Protein AF-A0A958AZJ6-F1 (afdb_monomer_lite)

pLDDT: mean 86.74, std 8.36, range [53.44, 98.25]

Structure (mmCIF, N/CA/C/O backbone):
data_AF-A0A958AZJ6-F1
#
_entry.id   AF-A0A958AZJ6-F1
#
loop_
_atom_site.group_PDB
_atom_site.id
_atom_site.type_symbol
_atom_site.label_atom_id
_atom_site.label_alt_id
_atom_site.label_comp_id
_atom_site.label_asym_id
_atom_site.label_entity_id
_atom_site.label_seq_id
_atom_site.pdbx_PDB_ins_code
_atom_site.Cartn_x
_atom_site.Cartn_y
_atom_site.Cartn_z
_atom_site.occupancy
_atom_site.B_iso_or_equiv
_atom_site.auth_seq_id
_atom_site.auth_comp_id
_atom_site.auth_asym_id
_atom_site.auth_atom_id
_atom_site.pdbx_PDB_model_num
ATOM 1 N N . ASP A 1 1 ? -12.315 -3.541 24.880 1.00 85.12 1 ASP A N 1
ATOM 2 C CA . ASP A 1 1 ? -13.100 -4.664 24.324 1.00 85.12 1 ASP A CA 1
ATOM 3 C C . ASP A 1 1 ? -12.259 -5.365 23.250 1.00 85.12 1 ASP A C 1
ATOM 5 O O . ASP A 1 1 ? -12.435 -5.123 22.062 1.00 85.12 1 ASP A O 1
ATOM 9 N N . LYS A 1 2 ? -11.238 -6.130 23.678 1.00 95.19 2 LYS A N 1
ATOM 10 C CA . LYS A 1 2 ? -10.143 -6.626 22.815 1.00 95.19 2 LYS A CA 1
ATOM 11 C C . LYS A 1 2 ? -10.645 -7.512 21.676 1.00 95.19 2 LYS A C 1
ATOM 13 O O . LYS A 1 2 ? -10.339 -7.265 20.517 1.00 95.19 2 LYS A O 1
ATOM 18 N N . GLN A 1 3 ? -11.487 -8.488 22.009 1.00 96.81 3 GLN A N 1
ATOM 19 C CA . GLN A 1 3 ? -12.054 -9.419 21.036 1.00 96.81 3 GLN A CA 1
ATOM 20 C C . GLN A 1 3 ? -12.809 -8.691 19.915 1.00 96.81 3 GLN A C 1
ATOM 22 O O . GLN A 1 3 ? -12.682 -9.044 18.745 1.00 96.81 3 GLN A O 1
ATOM 27 N N . ARG A 1 4 ? -13.570 -7.647 20.263 1.00 96.56 4 ARG A N 1
ATOM 28 C CA . ARG A 1 4 ? -14.269 -6.814 19.282 1.00 96.56 4 ARG A CA 1
ATOM 29 C C . ARG A 1 4 ? -13.288 -6.080 18.365 1.00 96.56 4 ARG A C 1
ATOM 31 O O . ARG A 1 4 ? -13.504 -6.080 17.158 1.00 96.56 4 ARG A O 1
ATOM 38 N N . ALA A 1 5 ? -12.234 -5.480 18.919 1.00 96.56 5 ALA A N 1
ATOM 39 C CA . ALA A 1 5 ? -11.216 -4.782 18.131 1.00 96.56 5 ALA A CA 1
ATOM 40 C C . ALA A 1 5 ? -10.512 -5.729 17.144 1.00 96.56 5 ALA A C 1
ATOM 42 O O . ALA A 1 5 ? -10.378 -5.409 15.967 1.00 96.56 5 ALA A O 1
ATOM 43 N N . GLU A 1 6 ? -10.141 -6.933 17.587 1.00 98.00 6 GLU A N 1
ATOM 44 C CA . GLU A 1 6 ? -9.511 -7.935 16.718 1.00 98.00 6 GLU A CA 1
ATOM 45 C C . GLU A 1 6 ? -10.436 -8.400 15.586 1.00 98.00 6 GLU A C 1
ATOM 47 O O . GLU A 1 6 ? -9.997 -8.509 14.445 1.00 98.00 6 GLU A O 1
ATOM 52 N N . LEU A 1 7 ? -11.724 -8.633 15.862 1.00 98.12 7 LEU A N 1
ATOM 53 C CA . LEU A 1 7 ? -12.692 -9.020 14.828 1.00 98.12 7 LEU A CA 1
ATOM 54 C C . LEU A 1 7 ? -12.930 -7.904 13.804 1.00 98.12 7 LEU A C 1
ATOM 56 O O . LEU A 1 7 ? -13.046 -8.179 12.611 1.00 98.12 7 LEU A O 1
ATOM 60 N N . LEU A 1 8 ? -12.990 -6.649 14.256 1.00 97.00 8 LEU A N 1
ATOM 61 C CA . LEU A 1 8 ? -13.123 -5.501 13.360 1.00 97.00 8 LEU A CA 1
ATOM 62 C C . LEU A 1 8 ? -11.868 -5.312 12.505 1.00 97.00 8 LEU A C 1
ATOM 64 O O . LEU A 1 8 ? -11.982 -5.075 11.304 1.00 97.00 8 LEU A O 1
ATOM 68 N N . LEU A 1 9 ? -10.679 -5.447 13.099 1.00 97.12 9 LEU A N 1
ATOM 69 C CA . LEU A 1 9 ? -9.429 -5.393 12.349 1.00 97.12 9 LEU A CA 1
ATOM 70 C C . LEU A 1 9 ? -9.366 -6.524 11.316 1.00 97.12 9 LEU A C 1
ATOM 72 O O . LEU A 1 9 ? -9.058 -6.251 10.162 1.00 97.12 9 LEU A O 1
ATOM 76 N N . LEU A 1 10 ? -9.717 -7.757 11.694 1.00 98.25 10 LEU A N 1
ATOM 77 C CA . LEU A 1 10 ? -9.782 -8.891 10.770 1.00 98.25 10 LEU A CA 1
ATOM 78 C C . LEU A 1 10 ? -10.675 -8.579 9.566 1.00 98.25 10 LEU A C 1
ATOM 80 O O . LEU A 1 10 ? -10.207 -8.669 8.436 1.00 98.25 10 LEU A O 1
ATOM 84 N N . ALA A 1 11 ? -11.910 -8.132 9.801 1.00 97.88 11 ALA A N 1
ATOM 85 C CA . ALA A 1 11 ? -12.840 -7.802 8.723 1.00 97.88 11 ALA A CA 1
ATOM 86 C C . ALA A 1 11 ? -12.296 -6.699 7.794 1.00 97.88 11 ALA A C 1
ATOM 88 O O . ALA A 1 11 ? -12.373 -6.816 6.569 1.00 97.88 11 ALA A O 1
ATOM 89 N N . ASN A 1 12 ? -11.700 -5.646 8.366 1.00 96.62 12 ASN A N 1
ATOM 90 C CA . ASN A 1 12 ? -11.096 -4.561 7.591 1.00 96.62 12 ASN A CA 1
ATOM 91 C C . ASN A 1 12 ? -9.916 -5.047 6.741 1.00 96.62 12 ASN A C 1
ATOM 93 O O . ASN A 1 12 ? -9.765 -4.613 5.599 1.00 96.62 12 ASN A O 1
ATOM 97 N N . LEU A 1 13 ? -9.085 -5.945 7.275 1.00 97.50 13 LEU A N 1
ATOM 98 C CA . LEU A 1 13 ? -7.937 -6.491 6.555 1.00 97.50 13 LEU A CA 1
ATOM 99 C C . LEU A 1 13 ? -8.338 -7.504 5.487 1.00 97.50 13 LEU A C 1
ATOM 101 O O . LEU A 1 13 ? -7.724 -7.506 4.427 1.00 97.50 13 LEU A O 1
ATOM 105 N N . GLU A 1 14 ? -9.364 -8.322 5.710 1.00 97.81 14 GLU A N 1
ATOM 106 C CA . GLU A 1 14 ? -9.887 -9.233 4.685 1.00 97.81 14 GLU A CA 1
ATOM 107 C C . GLU A 1 14 ? -10.437 -8.454 3.487 1.00 97.81 14 GLU A C 1
ATOM 109 O O . GLU A 1 14 ? -10.063 -8.724 2.341 1.00 97.81 14 GLU A O 1
ATOM 114 N N . LEU A 1 15 ? -11.269 -7.439 3.752 1.00 96.94 15 LEU A N 1
ATOM 115 C CA . LEU A 1 15 ? -11.793 -6.556 2.712 1.00 96.94 15 LEU A CA 1
ATOM 116 C C . LEU A 1 15 ? -10.658 -5.798 2.018 1.00 96.94 15 LEU A C 1
ATOM 118 O O . LEU A 1 15 ? -10.575 -5.791 0.791 1.00 96.94 15 LEU A O 1
ATOM 122 N N . GLY A 1 16 ? -9.760 -5.196 2.800 1.00 95.50 16 GLY A N 1
ATOM 123 C CA . GLY A 1 16 ? -8.611 -4.463 2.285 1.00 95.50 16 GLY A CA 1
ATOM 124 C C . GLY A 1 16 ? -7.732 -5.341 1.401 1.00 95.50 16 GLY A C 1
ATOM 125 O O . GLY A 1 16 ? -7.393 -4.944 0.293 1.00 95.50 16 GLY A O 1
ATOM 126 N N . PHE A 1 17 ? -7.417 -6.562 1.826 1.00 96.56 17 PHE A N 1
ATOM 127 C CA . PHE A 1 17 ? -6.596 -7.484 1.051 1.00 96.56 17 PHE A CA 1
ATOM 128 C C . PHE A 1 17 ? -7.255 -7.881 -0.272 1.00 96.56 17 PHE A C 1
ATOM 130 O O . PHE A 1 17 ? -6.595 -7.876 -1.317 1.00 96.56 17 PHE A O 1
ATOM 137 N N . HIS A 1 18 ? -8.558 -8.166 -0.250 1.00 96.81 18 HIS A N 1
ATOM 138 C CA . HIS A 1 18 ? -9.321 -8.444 -1.462 1.00 96.81 18 HIS A CA 1
ATOM 139 C C . HIS A 1 18 ? -9.277 -7.260 -2.439 1.00 96.81 18 HIS A C 1
ATOM 141 O O . HIS A 1 18 ? -8.900 -7.423 -3.601 1.00 96.81 18 HIS A O 1
ATOM 147 N N . GLU A 1 19 ? -9.587 -6.055 -1.958 1.00 96.94 19 GLU A N 1
ATOM 148 C CA . GLU A 1 19 ? -9.626 -4.844 -2.779 1.00 96.94 19 GLU A CA 1
ATOM 149 C C . GLU A 1 19 ? -8.247 -4.445 -3.310 1.00 96.94 19 GLU A C 1
ATOM 151 O O . GLU A 1 19 ? -8.101 -4.119 -4.485 1.00 96.94 19 GLU A O 1
ATOM 156 N N . GLN A 1 20 ? -7.200 -4.534 -2.489 1.00 95.25 20 GLN A N 1
ATOM 157 C CA . GLN A 1 20 ? -5.833 -4.218 -2.907 1.00 95.25 20 GLN A CA 1
ATOM 158 C C . GLN A 1 20 ? -5.283 -5.213 -3.929 1.00 95.25 20 GLN A C 1
ATOM 160 O O . GLN A 1 20 ? -4.463 -4.831 -4.765 1.00 95.25 20 GLN A O 1
ATOM 165 N N . THR A 1 21 ? -5.735 -6.468 -3.879 1.00 96.19 21 THR A N 1
ATOM 166 C CA . THR A 1 21 ? -5.431 -7.469 -4.907 1.00 96.19 21 THR A CA 1
ATOM 167 C C . THR A 1 21 ? -6.163 -7.144 -6.205 1.00 96.19 21 THR A C 1
ATOM 169 O O . THR A 1 21 ? -5.562 -7.192 -7.277 1.00 96.19 21 THR A O 1
ATOM 172 N N . ARG A 1 22 ? -7.446 -6.772 -6.111 1.00 97.19 22 ARG A N 1
ATOM 173 C CA . ARG A 1 22 ? -8.274 -6.385 -7.259 1.00 97.19 22 ARG A CA 1
ATOM 174 C C . ARG A 1 22 ? -7.720 -5.159 -7.988 1.00 97.19 22 ARG A C 1
ATOM 176 O O . ARG A 1 22 ? -7.691 -5.186 -9.208 1.00 97.19 22 ARG A O 1
ATOM 183 N N . LEU A 1 23 ? -7.257 -4.150 -7.244 1.00 96.06 23 LEU A N 1
ATOM 184 C CA . LEU A 1 23 ? -6.709 -2.879 -7.751 1.00 96.06 23 LEU A CA 1
ATOM 185 C C . LEU A 1 23 ? -5.241 -2.959 -8.201 1.00 96.06 23 LEU A C 1
ATOM 187 O O . LEU A 1 23 ? -4.644 -1.954 -8.591 1.00 96.06 23 LEU A O 1
ATOM 191 N N . GLN A 1 24 ? -4.606 -4.129 -8.091 1.00 95.12 24 GLN A N 1
ATOM 192 C CA . GLN A 1 24 ? -3.202 -4.288 -8.447 1.00 95.12 24 GLN A CA 1
ATOM 193 C C . GLN A 1 24 ? -2.865 -3.815 -9.878 1.00 95.12 24 GLN A C 1
ATOM 195 O O . GLN A 1 24 ? -1.845 -3.136 -10.004 1.00 95.12 24 GLN A O 1
ATOM 200 N N . PRO A 1 25 ? -3.634 -4.124 -10.944 1.00 95.00 25 PRO A N 1
ATOM 201 C CA . PRO A 1 25 ? -3.267 -3.681 -12.287 1.00 95.00 25 PRO A CA 1
ATOM 202 C C . PRO A 1 25 ? -3.350 -2.157 -12.449 1.00 95.00 25 PRO A C 1
ATOM 204 O O . PRO A 1 25 ? -2.430 -1.572 -13.014 1.00 95.00 25 PRO A O 1
ATOM 207 N N . GLU A 1 26 ? -4.368 -1.499 -11.895 1.00 94.00 26 GLU A N 1
ATOM 208 C CA . GLU A 1 26 ? -4.519 -0.040 -11.964 1.00 94.00 26 GLU A CA 1
ATOM 209 C C . GLU A 1 26 ? -3.427 0.680 -11.161 1.00 94.00 26 GLU A C 1
ATOM 211 O O . GLU A 1 26 ? -2.910 1.713 -11.585 1.00 94.00 26 GLU A O 1
ATOM 216 N N . ILE A 1 27 ? -3.030 0.124 -10.010 1.00 90.31 27 ILE A N 1
ATOM 217 C CA . ILE A 1 27 ? -1.919 0.667 -9.218 1.00 90.31 27 ILE A CA 1
ATOM 218 C C . ILE A 1 27 ? -0.599 0.531 -9.982 1.00 90.31 27 ILE A C 1
ATOM 220 O O . ILE A 1 27 ? 0.192 1.473 -9.972 1.00 90.31 27 ILE A O 1
ATOM 224 N N . LEU A 1 28 ? -0.348 -0.604 -10.647 1.00 89.94 28 LEU A N 1
ATOM 225 C CA . LEU A 1 28 ? 0.842 -0.763 -11.491 1.00 89.94 28 LEU A CA 1
ATOM 226 C C . LEU A 1 28 ? 0.866 0.295 -12.597 1.00 89.94 28 LEU A C 1
ATOM 228 O O . LEU A 1 28 ? 1.863 0.997 -12.739 1.00 89.94 28 LEU A O 1
ATOM 232 N N . GLU A 1 29 ? -0.244 0.457 -13.317 1.00 87.69 29 GLU A N 1
ATOM 233 C CA . GLU A 1 29 ? -0.363 1.441 -14.393 1.00 87.69 29 GLU A CA 1
ATOM 234 C C . GLU A 1 29 ? -0.110 2.872 -13.893 1.00 87.69 29 GLU A C 1
ATOM 236 O O . GLU A 1 29 ? 0.683 3.606 -14.483 1.00 87.69 29 GLU A O 1
ATOM 241 N N . ALA A 1 30 ? -0.710 3.259 -12.764 1.00 87.06 30 ALA A N 1
ATOM 242 C CA . ALA A 1 30 ? -0.512 4.581 -12.175 1.00 87.06 30 ALA A CA 1
ATOM 243 C C . ALA A 1 30 ? 0.939 4.818 -11.720 1.00 87.06 30 ALA A C 1
ATOM 245 O O . ALA A 1 30 ? 1.483 5.904 -11.926 1.00 87.06 30 ALA A O 1
ATOM 246 N N . MET A 1 31 ? 1.579 3.809 -11.122 1.00 85.50 31 MET A N 1
ATOM 247 C CA . MET A 1 31 ? 2.976 3.889 -10.679 1.00 85.50 31 MET A CA 1
ATOM 248 C C . MET A 1 31 ? 3.958 3.957 -11.857 1.00 85.50 31 MET A C 1
ATOM 250 O O . MET A 1 31 ? 5.025 4.561 -11.740 1.00 85.50 31 MET A O 1
ATOM 254 N N . ASP A 1 32 ? 3.588 3.374 -12.994 1.00 83.44 32 ASP A N 1
ATOM 255 C CA . ASP A 1 32 ? 4.383 3.356 -14.219 1.00 83.44 32 ASP A CA 1
ATOM 256 C C . ASP A 1 32 ? 4.153 4.588 -15.118 1.00 83.44 32 ASP A C 1
ATOM 258 O O . ASP A 1 32 ? 4.999 4.904 -15.958 1.00 83.44 32 ASP A O 1
ATOM 262 N N . ALA A 1 33 ? 3.073 5.344 -14.892 1.00 78.56 33 ALA A N 1
ATOM 263 C CA . ALA A 1 33 ? 2.674 6.514 -15.678 1.00 78.56 33 ALA A CA 1
ATOM 264 C C . ALA A 1 33 ? 3.756 7.599 -15.900 1.00 78.56 33 ALA A C 1
ATOM 266 O O . ALA A 1 33 ? 3.759 8.194 -16.985 1.00 78.56 33 ALA A O 1
ATOM 267 N N . PRO A 1 34 ? 4.690 7.890 -14.962 1.00 73.19 34 PRO A N 1
ATOM 268 C CA . PRO A 1 34 ? 5.755 8.867 -15.208 1.00 73.19 34 PRO A CA 1
ATOM 269 C C . PRO A 1 34 ? 6.655 8.509 -16.403 1.00 73.19 34 PRO A C 1
ATOM 271 O O . PRO A 1 34 ? 7.190 9.405 -17.057 1.00 73.19 34 PRO A O 1
ATOM 274 N N . ILE A 1 35 ? 6.789 7.218 -16.730 1.00 67.19 35 ILE A N 1
ATOM 275 C CA . ILE A 1 35 ? 7.413 6.741 -17.970 1.00 67.19 35 ILE A CA 1
ATOM 276 C C . ILE A 1 35 ? 6.294 6.236 -18.886 1.00 67.19 35 ILE A C 1
ATOM 278 O O . ILE A 1 35 ? 6.098 5.043 -19.083 1.00 67.19 35 ILE A O 1
ATOM 282 N N . TYR A 1 36 ? 5.562 7.199 -19.449 1.00 56.41 36 TYR A N 1
ATOM 283 C CA . TYR A 1 36 ? 4.310 7.018 -20.193 1.00 56.41 36 TYR A CA 1
ATOM 284 C C . TYR A 1 36 ? 4.359 5.991 -21.341 1.00 56.41 36 TYR A C 1
ATOM 286 O O . TYR A 1 36 ? 3.333 5.423 -21.699 1.00 56.41 36 TYR A O 1
ATOM 294 N N . ASP A 1 37 ? 5.533 5.744 -21.933 1.00 68.25 37 ASP A N 1
ATOM 295 C CA . ASP A 1 37 ? 5.688 4.743 -22.989 1.00 68.25 37 ASP A CA 1
ATOM 296 C C . ASP A 1 37 ? 7.060 4.041 -22.899 1.00 68.25 37 ASP A C 1
ATOM 298 O O . ASP A 1 37 ? 8.086 4.563 -23.360 1.00 68.25 37 ASP A O 1
ATOM 302 N N . PRO A 1 38 ? 7.101 2.832 -22.315 1.00 67.19 38 PRO A N 1
ATOM 303 C CA . PRO A 1 38 ? 8.308 2.023 -22.244 1.00 67.19 38 PRO A CA 1
ATOM 304 C C . PRO A 1 38 ? 8.870 1.634 -23.622 1.00 67.19 38 PRO A C 1
ATOM 306 O O . PRO A 1 38 ? 10.071 1.381 -23.740 1.00 67.19 38 PRO A O 1
ATOM 309 N N . ALA A 1 39 ? 8.047 1.556 -24.673 1.00 70.69 39 ALA A N 1
ATOM 310 C CA . ALA A 1 39 ? 8.519 1.299 -26.033 1.00 70.69 39 ALA A CA 1
ATOM 311 C C . ALA A 1 39 ? 9.195 2.544 -26.619 1.00 70.69 39 ALA A C 1
ATOM 313 O O . ALA A 1 39 ? 10.257 2.427 -27.233 1.00 70.69 39 ALA A O 1
ATOM 314 N N . LEU A 1 40 ? 8.654 3.733 -26.345 1.00 75.94 40 LEU A N 1
ATOM 315 C CA . LEU A 1 40 ? 9.277 5.004 -26.716 1.00 75.94 40 LEU A CA 1
ATOM 316 C C . LEU A 1 40 ? 10.597 5.242 -25.975 1.00 75.94 40 LEU A C 1
ATOM 318 O O . LEU A 1 40 ? 11.552 5.737 -26.571 1.00 75.94 40 LEU A O 1
ATOM 322 N N . LEU A 1 41 ? 10.693 4.884 -24.690 1.00 76.06 41 LEU A N 1
ATOM 323 C CA . LEU A 1 41 ? 11.965 4.959 -23.962 1.00 76.06 41 LEU A CA 1
ATOM 324 C C . LEU A 1 41 ? 13.014 4.050 -24.616 1.00 76.06 41 LEU A C 1
ATOM 326 O O . LEU A 1 41 ? 14.130 4.486 -24.901 1.00 76.06 41 LEU A O 1
ATOM 330 N N . ARG A 1 42 ? 12.641 2.800 -24.908 1.00 79.62 42 ARG A N 1
ATOM 331 C CA . ARG A 1 42 ? 13.514 1.829 -25.581 1.00 79.62 42 ARG A CA 1
ATOM 332 C C . ARG A 1 42 ? 13.930 2.299 -26.975 1.00 79.62 42 ARG A C 1
ATOM 334 O O . ARG A 1 42 ? 15.098 2.149 -27.332 1.00 79.62 42 ARG A O 1
ATOM 341 N N . SER A 1 43 ? 13.014 2.885 -27.747 1.00 77.69 43 SER A N 1
ATOM 342 C CA . SER A 1 43 ? 13.328 3.413 -29.077 1.00 77.69 43 SER A CA 1
ATO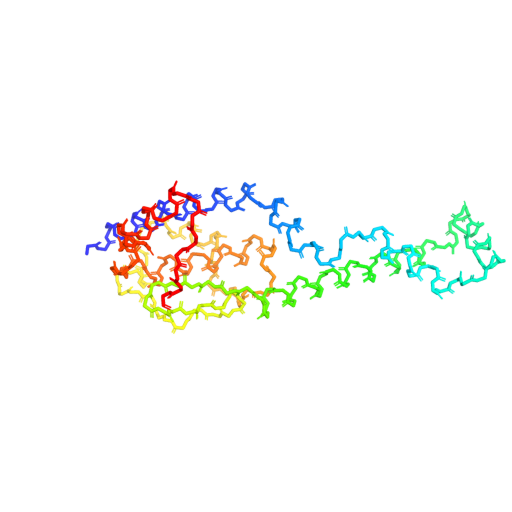M 343 C C . SER A 1 43 ? 14.265 4.617 -28.992 1.00 77.69 43 SER A C 1
ATOM 345 O O . SER A 1 43 ? 15.257 4.651 -29.711 1.00 77.69 43 SER A O 1
ATOM 347 N N . ARG A 1 44 ? 14.027 5.549 -28.057 1.00 80.56 44 ARG A N 1
ATOM 348 C CA . ARG A 1 44 ? 14.900 6.712 -27.830 1.00 80.56 44 ARG A CA 1
ATOM 349 C C . ARG A 1 44 ? 16.310 6.312 -27.408 1.00 80.56 44 ARG A C 1
ATOM 351 O O . ARG A 1 44 ? 17.267 6.912 -27.879 1.00 80.56 44 ARG A O 1
ATOM 358 N N . LEU A 1 45 ? 16.452 5.285 -26.568 1.00 79.25 45 LEU A N 1
ATOM 359 C CA . LEU A 1 45 ? 17.768 4.756 -26.193 1.00 79.25 45 LEU A CA 1
ATOM 360 C C . LEU A 1 45 ? 18.540 4.244 -27.416 1.00 79.25 45 LEU A C 1
ATOM 362 O O . LEU A 1 45 ? 19.734 4.505 -27.541 1.00 79.25 45 LEU A O 1
ATOM 366 N N . LEU A 1 46 ? 17.869 3.548 -28.339 1.00 80.44 46 LEU A N 1
ATOM 367 C CA . LEU A 1 46 ? 18.494 3.108 -29.589 1.00 80.44 46 LEU A CA 1
ATOM 368 C C . LEU A 1 46 ? 18.783 4.273 -30.540 1.00 80.44 46 LEU A C 1
ATOM 370 O O . LEU A 1 46 ? 19.837 4.276 -31.170 1.00 80.44 46 LEU A O 1
ATOM 374 N N . ASP A 1 47 ? 17.886 5.255 -30.636 1.00 81.88 47 ASP A N 1
ATOM 375 C CA . ASP A 1 47 ? 18.093 6.448 -31.459 1.00 81.88 47 ASP A CA 1
ATOM 376 C C . ASP A 1 47 ? 19.325 7.245 -31.007 1.00 81.88 47 ASP A C 1
ATOM 378 O O . ASP A 1 47 ? 20.072 7.725 -31.858 1.00 81.88 47 ASP A O 1
ATOM 382 N N . GLU A 1 48 ? 19.558 7.338 -29.696 1.00 82.81 48 GLU A N 1
ATOM 383 C CA . GLU A 1 48 ? 20.712 8.029 -29.109 1.00 82.81 48 GLU A CA 1
ATOM 384 C C . GLU A 1 48 ? 22.018 7.237 -29.290 1.00 82.81 48 GLU A C 1
ATOM 386 O O . GLU A 1 48 ? 23.059 7.803 -29.616 1.00 82.81 48 GLU A O 1
ATOM 391 N N . LEU A 1 49 ? 21.976 5.909 -29.127 1.00 80.44 49 LEU A N 1
ATOM 392 C CA . LEU A 1 49 ? 23.141 5.035 -29.326 1.00 80.44 49 LEU A CA 1
ATOM 393 C C . LEU A 1 49 ? 23.518 4.874 -30.810 1.00 80.44 49 LEU A C 1
ATOM 395 O O . LEU A 1 49 ? 24.681 4.621 -31.133 1.00 80.44 49 LEU A O 1
ATOM 399 N N . PHE A 1 50 ? 22.546 5.014 -31.716 1.00 83.62 50 PHE A N 1
ATOM 400 C CA . PHE A 1 50 ? 22.702 4.851 -33.163 1.00 83.62 50 PHE A CA 1
ATOM 401 C C . PHE A 1 50 ? 22.033 6.010 -33.932 1.00 83.62 50 PHE A C 1
ATOM 403 O O . PHE A 1 50 ? 21.027 5.814 -34.631 1.00 83.62 50 PHE A O 1
ATOM 410 N N . PRO A 1 51 ? 22.596 7.231 -33.861 1.00 81.81 51 PRO A N 1
ATOM 411 C CA . PRO A 1 51 ? 21.981 8.414 -34.466 1.00 81.81 51 PRO A CA 1
ATOM 412 C C . PRO A 1 51 ? 21.992 8.366 -36.003 1.00 81.81 51 PRO A C 1
ATOM 414 O O . PRO A 1 51 ? 21.067 8.853 -36.654 1.00 81.81 51 PRO A O 1
ATOM 417 N N . ASP A 1 52 ? 22.992 7.714 -36.602 1.00 88.19 52 ASP A N 1
ATOM 418 C CA . ASP A 1 52 ? 23.194 7.693 -38.051 1.00 88.19 52 ASP A CA 1
ATOM 419 C C . ASP A 1 52 ? 22.424 6.567 -38.773 1.00 88.19 52 ASP A C 1
ATOM 421 O O . ASP A 1 52 ? 22.368 5.414 -38.347 1.00 88.19 52 ASP A O 1
ATOM 425 N N . ARG A 1 53 ? 21.909 6.850 -39.978 1.00 81.19 53 ARG A N 1
ATOM 426 C CA . ARG A 1 53 ? 21.262 5.843 -40.851 1.00 81.19 53 ARG A CA 1
ATOM 427 C C . ARG A 1 53 ? 22.079 4.554 -41.090 1.00 81.19 53 ARG A C 1
ATOM 429 O O . ARG A 1 53 ? 21.483 3.477 -41.018 1.00 81.19 53 ARG A O 1
ATOM 436 N N . PRO A 1 54 ? 23.397 4.592 -41.383 1.00 83.88 54 PRO A N 1
ATOM 437 C CA . PRO A 1 54 ? 24.174 3.370 -41.601 1.00 83.88 54 PRO A CA 1
ATOM 438 C C . PRO A 1 54 ? 24.313 2.498 -40.348 1.00 83.88 54 PRO A C 1
ATOM 440 O O . PRO A 1 54 ? 24.378 1.275 -40.471 1.00 83.88 54 PRO A O 1
ATOM 443 N N . SER A 1 55 ? 24.359 3.084 -39.150 1.00 82.94 55 SER A N 1
ATOM 444 C CA . SER A 1 55 ? 24.484 2.313 -37.913 1.00 82.94 55 SER A CA 1
ATOM 445 C C . SER A 1 55 ? 23.160 1.635 -37.544 1.00 82.94 55 SER A C 1
ATOM 447 O O . SER A 1 55 ? 23.173 0.459 -37.185 1.00 82.94 55 SER A O 1
ATOM 449 N N . ARG A 1 56 ? 22.022 2.296 -37.797 1.00 83.44 56 ARG A N 1
ATOM 450 C CA . ARG A 1 56 ? 20.678 1.692 -37.701 1.00 83.44 56 ARG A CA 1
ATOM 451 C C . ARG A 1 56 ? 20.499 0.506 -38.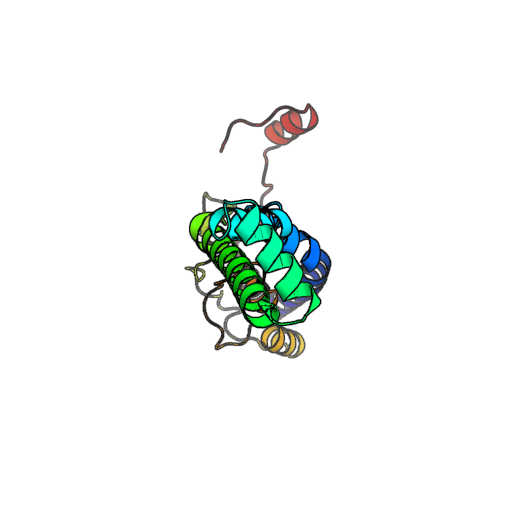644 1.00 83.44 56 ARG A C 1
ATOM 453 O O . ARG A 1 56 ? 20.050 -0.549 -38.216 1.00 83.44 56 ARG A O 1
ATOM 460 N N . LEU A 1 57 ? 20.918 0.637 -39.907 1.00 84.12 57 LEU A N 1
ATOM 461 C CA . LEU A 1 57 ? 20.847 -0.469 -40.869 1.00 84.12 57 LEU A CA 1
ATOM 462 C C . LEU A 1 57 ? 21.690 -1.671 -40.414 1.00 84.12 57 LEU A C 1
ATOM 464 O O . LEU A 1 57 ? 21.251 -2.814 -40.522 1.00 84.12 57 LEU A O 1
ATOM 468 N N . ARG A 1 58 ? 22.895 -1.422 -39.880 1.00 83.38 58 ARG A N 1
ATOM 469 C CA . ARG A 1 58 ? 23.754 -2.482 -39.327 1.00 83.38 58 ARG A CA 1
ATOM 470 C C . ARG A 1 58 ? 23.117 -3.157 -38.117 1.00 83.38 58 ARG A C 1
ATOM 472 O O . ARG A 1 58 ? 23.231 -4.375 -38.015 1.00 83.38 58 ARG A O 1
ATOM 479 N N . LEU A 1 59 ? 22.453 -2.395 -37.248 1.00 84.12 59 LEU A N 1
ATOM 480 C CA . LEU A 1 59 ? 21.714 -2.936 -36.111 1.00 84.12 59 LEU A CA 1
ATOM 481 C C . LEU A 1 59 ? 20.577 -3.847 -36.586 1.00 84.12 59 LEU A C 1
ATOM 483 O O . LEU A 1 59 ? 20.579 -5.015 -36.226 1.00 84.12 59 LEU A O 1
ATOM 487 N N . THR A 1 60 ? 19.698 -3.382 -37.478 1.00 83.44 60 THR A N 1
ATOM 488 C CA . THR A 1 60 ? 18.581 -4.192 -38.003 1.00 83.44 60 THR A CA 1
ATOM 489 C C . THR A 1 60 ? 19.058 -5.490 -38.662 1.00 83.44 60 THR A C 1
ATOM 491 O O . THR A 1 60 ? 18.462 -6.550 -38.484 1.00 83.44 60 THR A O 1
ATOM 494 N N . VAL A 1 61 ? 20.169 -5.439 -39.406 1.00 84.88 61 VAL A N 1
ATOM 495 C CA . VAL A 1 61 ? 20.784 -6.646 -39.978 1.00 84.88 61 VAL A CA 1
ATOM 496 C C . VAL A 1 61 ? 21.326 -7.559 -38.875 1.00 84.88 61 VAL A C 1
ATOM 498 O O . VAL A 1 61 ? 21.126 -8.768 -38.936 1.00 84.88 61 VAL A O 1
ATOM 501 N N . ALA A 1 62 ? 22.002 -7.015 -37.862 1.00 84.31 62 ALA A N 1
ATOM 502 C CA . ALA A 1 62 ? 22.509 -7.796 -36.737 1.00 84.31 62 ALA A CA 1
ATOM 503 C C . ALA A 1 62 ? 21.380 -8.460 -35.932 1.00 84.31 62 ALA A C 1
ATOM 505 O O . ALA A 1 62 ? 21.534 -9.617 -35.554 1.00 84.31 62 ALA A O 1
ATOM 506 N N . GLU A 1 63 ? 20.254 -7.775 -35.728 1.00 83.88 63 GLU A N 1
ATOM 507 C CA . GLU A 1 63 ? 19.045 -8.307 -35.087 1.00 83.88 63 GLU A CA 1
ATOM 508 C C . GLU A 1 63 ? 18.465 -9.489 -35.868 1.00 83.88 63 GLU A C 1
ATOM 510 O O . GLU A 1 63 ? 18.238 -10.549 -35.293 1.00 83.88 63 GLU A O 1
ATOM 515 N N . LEU 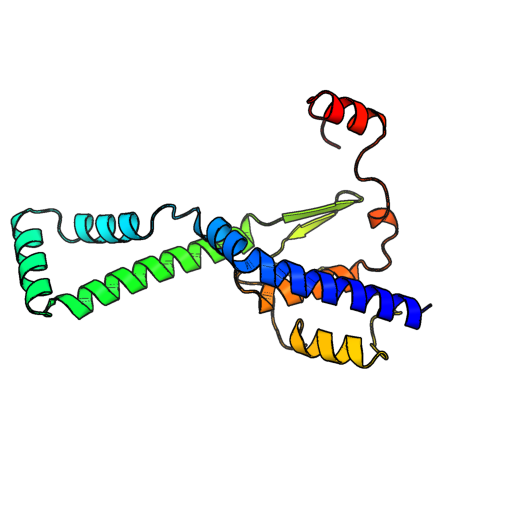A 1 64 ? 18.323 -9.366 -37.194 1.00 87.06 64 LEU A N 1
ATOM 516 C CA . LEU A 1 64 ? 17.816 -10.450 -38.048 1.00 87.06 64 LEU A CA 1
ATOM 517 C C . LEU A 1 64 ? 18.672 -11.729 -37.956 1.00 87.06 64 LEU A C 1
ATOM 519 O O . LEU A 1 64 ? 18.167 -12.838 -38.120 1.00 87.06 64 LEU A O 1
ATOM 523 N N . PHE A 1 65 ? 19.972 -11.574 -37.694 1.00 87.50 65 PHE A N 1
ATOM 524 C CA . PHE A 1 65 ? 20.923 -12.674 -37.523 1.00 87.50 65 PHE A CA 1
ATOM 525 C C . PHE A 1 65 ? 21.193 -13.045 -36.049 1.00 87.50 65 PHE A C 1
ATOM 527 O O . PHE A 1 65 ? 22.131 -13.803 -35.796 1.00 87.50 65 PHE A O 1
ATOM 534 N N . GLY A 1 66 ? 20.436 -12.508 -35.081 1.00 83.06 66 GLY A N 1
ATOM 535 C CA . GLY A 1 66 ? 20.589 -12.789 -33.641 1.00 83.06 66 GLY A CA 1
ATOM 536 C C . GLY A 1 66 ? 21.894 -12.274 -33.015 1.00 83.06 66 GLY A C 1
ATOM 537 O O . GLY A 1 66 ? 22.303 -12.684 -31.933 1.00 83.06 66 GLY A O 1
ATOM 538 N N . ARG A 1 67 ? 22.621 -11.389 -33.705 1.00 82.75 67 ARG A N 1
ATOM 539 C CA . ARG A 1 67 ? 23.913 -10.837 -33.255 1.00 82.75 67 ARG A CA 1
ATOM 540 C C . ARG A 1 67 ? 23.767 -9.606 -32.362 1.00 82.75 67 ARG A C 1
ATOM 542 O O . ARG A 1 67 ? 24.766 -9.143 -31.819 1.00 82.75 67 ARG A O 1
ATOM 549 N N . ALA A 1 68 ? 22.555 -9.070 -32.240 1.00 83.38 68 ALA A N 1
ATOM 550 C CA . ALA A 1 68 ? 22.237 -7.906 -31.416 1.00 83.38 68 ALA A CA 1
ATOM 551 C C . ALA A 1 68 ? 21.447 -8.258 -30.142 1.00 83.38 68 ALA A C 1
ATOM 553 O O . ALA A 1 68 ? 21.148 -7.363 -29.356 1.00 83.38 68 ALA A O 1
ATOM 554 N N . ASP A 1 69 ? 21.152 -9.538 -29.898 1.00 83.81 69 ASP A N 1
ATOM 555 C CA . ASP A 1 69 ? 20.302 -9.988 -28.787 1.00 83.81 69 ASP A CA 1
ATOM 556 C C . ASP A 1 69 ? 20.805 -9.497 -27.424 1.00 83.81 69 ASP A C 1
ATOM 558 O O . ASP A 1 69 ? 20.026 -9.055 -26.584 1.00 83.81 69 ASP A O 1
ATOM 562 N N . THR A 1 70 ? 22.124 -9.503 -27.215 1.00 84.81 70 THR A N 1
ATOM 563 C CA . THR A 1 70 ? 22.743 -9.018 -25.973 1.00 84.81 70 THR A CA 1
ATOM 564 C C . THR A 1 70 ? 22.551 -7.516 -25.768 1.00 84.81 70 THR A C 1
ATOM 566 O O . THR A 1 70 ? 22.321 -7.074 -24.644 1.00 84.81 70 THR A O 1
ATOM 569 N N . LEU A 1 71 ? 22.613 -6.731 -26.843 1.00 83.38 71 LEU A N 1
ATOM 570 C CA . LEU A 1 71 ? 22.392 -5.287 -26.815 1.00 83.38 71 LEU A CA 1
ATOM 571 C C . LEU A 1 71 ? 20.914 -4.960 -26.575 1.00 83.38 71 LEU A C 1
ATOM 573 O O . LEU A 1 71 ? 20.606 -4.092 -25.762 1.00 83.38 71 LEU A O 1
ATOM 577 N N . ILE A 1 72 ? 20.009 -5.675 -27.246 1.00 80.94 72 ILE A N 1
ATOM 578 C CA . ILE A 1 72 ? 18.562 -5.546 -27.049 1.00 80.94 72 ILE A CA 1
ATOM 579 C C . ILE A 1 72 ? 18.191 -5.879 -25.600 1.00 80.94 72 ILE A C 1
ATOM 581 O O . ILE A 1 72 ? 17.513 -5.093 -24.943 1.00 80.94 72 ILE A O 1
ATOM 585 N N . ALA A 1 73 ? 18.701 -6.991 -25.068 1.00 84.69 73 ALA A N 1
ATOM 586 C CA . ALA A 1 73 ? 18.469 -7.376 -23.680 1.00 84.69 73 ALA A CA 1
ATOM 587 C C . ALA A 1 73 ? 19.029 -6.338 -22.691 1.00 84.69 73 ALA A C 1
ATOM 589 O O . ALA A 1 73 ? 18.399 -6.043 -21.677 1.00 84.69 73 ALA A O 1
ATOM 590 N N . ALA A 1 74 ? 20.194 -5.749 -22.985 1.00 81.75 74 ALA A N 1
ATOM 591 C CA . ALA A 1 74 ? 20.766 -4.678 -22.170 1.00 81.75 74 ALA A CA 1
ATOM 592 C C . ALA A 1 74 ? 19.906 -3.401 -22.191 1.00 81.75 74 ALA A C 1
ATOM 594 O O . ALA A 1 74 ? 19.698 -2.796 -21.139 1.00 81.75 74 ALA A O 1
ATOM 595 N N . ARG A 1 75 ? 19.367 -3.018 -23.357 1.00 83.12 75 ARG A N 1
ATOM 596 C CA . ARG A 1 75 ? 18.403 -1.912 -23.501 1.00 83.12 75 ARG A CA 1
ATOM 597 C C . ARG A 1 75 ? 17.152 -2.165 -22.667 1.00 83.12 75 ARG A C 1
ATOM 599 O O . ARG A 1 75 ? 16.728 -1.275 -21.936 1.00 83.12 75 ARG A O 1
ATOM 606 N N . ASP A 1 76 ? 16.570 -3.355 -22.781 1.00 82.81 76 ASP A N 1
ATOM 607 C CA . ASP A 1 76 ? 15.342 -3.701 -22.062 1.00 82.81 76 ASP A CA 1
ATOM 608 C C . ASP A 1 76 ? 15.562 -3.666 -20.557 1.00 82.81 76 ASP A C 1
ATOM 610 O O . ASP A 1 76 ? 14.815 -2.998 -19.849 1.00 82.81 76 ASP A O 1
ATOM 614 N N . ARG A 1 77 ? 16.674 -4.240 -20.092 1.00 84.75 77 ARG A N 1
ATOM 615 C CA . ARG A 1 77 ? 17.071 -4.178 -18.687 1.00 84.75 77 ARG A CA 1
ATOM 616 C C . ARG A 1 77 ? 17.258 -2.745 -18.182 1.00 84.75 77 ARG A C 1
ATOM 618 O O . ARG A 1 77 ? 16.896 -2.459 -17.046 1.00 84.75 77 ARG A O 1
ATOM 625 N N . LEU A 1 78 ? 17.829 -1.850 -18.992 1.00 83.75 78 LEU A N 1
ATOM 626 C CA . LEU A 1 78 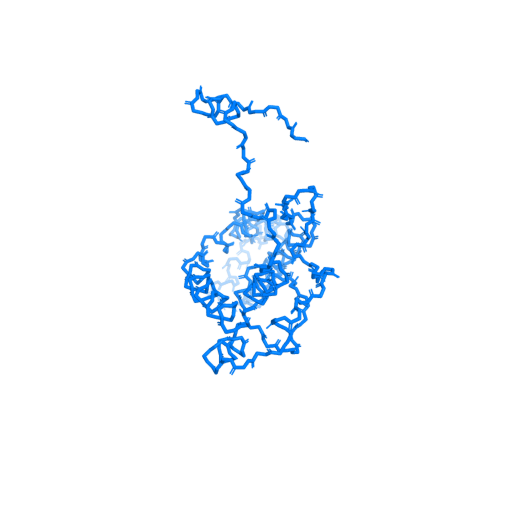? 17.993 -0.442 -18.619 1.00 83.75 78 LEU A CA 1
ATOM 627 C C . LEU A 1 78 ? 16.642 0.277 -18.512 1.00 83.75 78 LEU A C 1
ATOM 629 O O . LEU A 1 78 ? 16.433 1.038 -17.570 1.00 83.75 78 LEU A O 1
ATOM 633 N N . ALA A 1 79 ? 15.734 0.038 -19.460 1.00 81.06 79 ALA A N 1
ATOM 634 C CA . ALA A 1 79 ? 14.392 0.611 -19.427 1.00 81.06 79 ALA A CA 1
ATOM 635 C C . ALA A 1 79 ? 13.603 0.126 -18.199 1.00 81.06 79 ALA A C 1
ATOM 637 O O . ALA A 1 79 ? 13.010 0.944 -17.496 1.00 81.06 79 ALA A O 1
ATOM 638 N N . ASP A 1 80 ? 13.666 -1.173 -17.898 1.00 83.38 80 ASP A N 1
ATOM 639 C CA . ASP A 1 80 ? 13.009 -1.763 -16.728 1.00 83.38 80 ASP A CA 1
ATOM 640 C C . ASP A 1 80 ? 13.567 -1.178 -15.419 1.00 83.38 80 ASP A C 1
ATOM 642 O O . ASP A 1 80 ? 12.818 -0.888 -14.484 1.00 83.38 80 ASP A O 1
ATOM 646 N N . GLU A 1 81 ? 14.881 -0.945 -15.357 1.00 85.38 81 GLU A N 1
ATOM 647 C CA . GLU A 1 81 ? 15.534 -0.347 -14.193 1.00 85.38 81 GLU A CA 1
ATOM 648 C C . GLU A 1 81 ? 15.170 1.133 -14.013 1.00 85.38 81 GLU A C 1
ATOM 650 O O . GLU A 1 81 ? 14.907 1.571 -12.893 1.00 85.38 81 GLU A O 1
ATOM 655 N N . ALA A 1 82 ? 15.087 1.902 -15.102 1.00 82.94 82 ALA A N 1
ATOM 656 C CA . ALA A 1 82 ? 14.622 3.287 -15.054 1.00 82.94 82 ALA A CA 1
ATOM 657 C C . ALA A 1 82 ? 13.181 3.373 -14.526 1.00 82.94 82 ALA A C 1
ATOM 659 O O . ALA A 1 82 ? 12.872 4.213 -13.679 1.00 82.94 82 ALA A O 1
ATOM 660 N N . GLN A 1 83 ? 12.316 2.460 -14.975 1.00 83.50 83 GLN A N 1
ATOM 661 C CA . GLN A 1 83 ? 10.936 2.361 -14.511 1.00 83.50 83 GLN A CA 1
ATOM 662 C C . GLN A 1 83 ? 10.866 1.991 -13.026 1.00 83.50 83 GLN A C 1
ATOM 664 O O . GLN A 1 83 ? 10.159 2.642 -12.257 1.00 83.50 83 GLN A O 1
ATOM 669 N N . ARG A 1 84 ? 11.672 1.015 -12.591 1.00 86.00 84 ARG A N 1
ATOM 670 C CA . ARG A 1 84 ? 11.805 0.647 -11.176 1.00 86.00 84 ARG A CA 1
ATOM 671 C C . ARG A 1 84 ? 12.229 1.839 -10.315 1.00 86.00 84 ARG A C 1
ATOM 673 O O . ARG A 1 84 ? 11.590 2.103 -9.302 1.00 86.00 84 ARG A O 1
ATOM 680 N N . ILE A 1 85 ? 13.263 2.580 -10.718 1.00 86.19 85 ILE A N 1
ATOM 681 C CA . ILE A 1 85 ? 13.745 3.764 -9.986 1.00 86.19 85 ILE A CA 1
ATOM 682 C C . ILE A 1 85 ? 12.660 4.843 -9.916 1.00 86.19 85 ILE A C 1
ATOM 684 O O . ILE A 1 85 ? 12.477 5.452 -8.864 1.00 86.19 85 ILE A O 1
ATOM 688 N N . SER A 1 86 ? 11.915 5.053 -11.004 1.00 84.56 86 SER A N 1
ATOM 689 C CA . SER A 1 86 ? 10.796 5.996 -11.018 1.00 84.56 86 SER A CA 1
ATOM 690 C C . SER A 1 86 ? 9.730 5.631 -9.984 1.00 84.56 86 SER A C 1
ATOM 692 O O . SER A 1 86 ? 9.295 6.504 -9.235 1.00 84.56 86 SER A O 1
ATOM 694 N N . ARG A 1 87 ? 9.339 4.352 -9.889 1.00 85.38 87 ARG A N 1
ATOM 695 C CA . ARG A 1 87 ? 8.368 3.895 -8.881 1.00 85.38 87 ARG A CA 1
ATOM 696 C C . ARG A 1 87 ? 8.852 4.148 -7.459 1.00 85.38 87 ARG A C 1
ATOM 698 O O . ARG A 1 87 ? 8.109 4.717 -6.665 1.00 85.38 87 ARG A O 1
ATOM 705 N N . LEU A 1 88 ? 10.110 3.808 -7.170 1.00 84.94 88 LEU A N 1
ATOM 706 C CA . LEU A 1 88 ? 10.720 4.084 -5.866 1.00 84.94 88 LEU A CA 1
ATOM 707 C C . LEU A 1 88 ? 10.699 5.582 -5.537 1.00 84.94 88 LEU A C 1
ATOM 709 O O . LEU A 1 88 ? 10.344 5.969 -4.427 1.00 84.94 88 LEU A O 1
ATOM 713 N N . ALA A 1 89 ? 11.037 6.438 -6.506 1.00 84.44 89 ALA A N 1
ATOM 714 C CA . ALA A 1 89 ? 11.025 7.885 -6.318 1.00 84.44 89 ALA A CA 1
ATOM 715 C C . ALA A 1 89 ? 9.610 8.421 -6.046 1.00 84.44 89 ALA A C 1
ATOM 717 O O . ALA A 1 89 ? 9.438 9.243 -5.148 1.00 84.44 89 ALA A O 1
ATOM 718 N N . VAL A 1 90 ? 8.594 7.938 -6.772 1.00 84.06 90 VAL A N 1
ATOM 719 C CA . VAL A 1 90 ? 7.188 8.298 -6.530 1.00 84.06 90 VAL A CA 1
ATOM 720 C C . VAL A 1 90 ? 6.756 7.873 -5.124 1.00 84.06 90 VAL A C 1
ATOM 722 O O . VAL A 1 90 ? 6.229 8.699 -4.378 1.00 84.06 90 VAL A O 1
ATOM 725 N N . THR A 1 91 ? 7.018 6.625 -4.726 1.00 81.69 91 THR A N 1
ATOM 726 C CA . THR A 1 91 ? 6.668 6.114 -3.390 1.00 81.69 91 THR A CA 1
ATOM 727 C C . THR A 1 91 ? 7.343 6.908 -2.268 1.00 81.69 91 THR A C 1
ATOM 729 O O . THR A 1 91 ? 6.679 7.294 -1.308 1.00 81.69 91 THR A O 1
ATOM 732 N N . GLU A 1 92 ? 8.637 7.198 -2.393 1.00 82.06 92 GLU A N 1
ATOM 733 C CA . GLU A 1 92 ? 9.417 7.874 -1.350 1.00 82.06 92 GLU A CA 1
ATOM 734 C C . GLU A 1 92 ? 9.124 9.384 -1.260 1.00 82.06 92 GLU A C 1
ATOM 736 O O . GLU A 1 92 ? 9.095 9.950 -0.163 1.00 82.06 92 GLU A O 1
ATOM 741 N N . LEU A 1 93 ? 8.929 10.059 -2.400 1.00 74.75 93 LEU A N 1
ATOM 742 C CA . LEU A 1 93 ? 8.907 11.526 -2.461 1.00 74.75 93 LEU A CA 1
ATOM 743 C C . LEU A 1 93 ? 7.519 12.128 -2.676 1.00 74.75 93 LEU A C 1
ATOM 745 O O . LEU A 1 93 ? 7.327 13.295 -2.337 1.00 74.75 93 LEU A O 1
ATOM 749 N N . MET A 1 94 ? 6.573 11.378 -3.245 1.00 72.88 94 MET A N 1
ATOM 750 C CA . MET A 1 94 ? 5.291 11.935 -3.693 1.00 72.88 94 MET A CA 1
ATOM 751 C C . MET A 1 94 ? 4.078 11.368 -2.959 1.00 72.88 94 MET A C 1
ATOM 753 O O . MET A 1 94 ? 3.050 12.037 -2.891 1.00 72.88 94 MET A O 1
ATOM 757 N N . MET A 1 95 ? 4.166 10.155 -2.413 1.00 81.50 95 MET A N 1
ATOM 758 C CA . MET A 1 95 ? 3.005 9.497 -1.822 1.00 81.50 95 MET A CA 1
ATOM 759 C C . MET A 1 95 ? 2.821 9.873 -0.347 1.00 81.50 95 MET A C 1
ATOM 761 O O . MET A 1 95 ? 3.489 9.348 0.550 1.00 81.50 95 MET A O 1
ATOM 765 N N . THR A 1 96 ? 1.865 10.769 -0.106 1.00 86.69 96 THR A N 1
ATOM 766 C CA . THR A 1 96 ? 1.398 11.164 1.226 1.00 86.69 96 THR A CA 1
ATOM 767 C C . THR A 1 96 ? -0.067 10.802 1.428 1.00 86.69 96 THR A C 1
ATOM 769 O O . THR A 1 96 ? -0.875 10.969 0.517 1.00 86.69 96 THR A O 1
ATOM 772 N N . LEU A 1 97 ? -0.413 10.359 2.633 1.00 86.81 97 LEU A N 1
ATOM 773 C CA . LEU A 1 97 ? -1.790 10.212 3.094 1.00 86.81 97 LEU A CA 1
ATOM 774 C C . LEU A 1 97 ? -2.031 11.221 4.208 1.00 86.81 97 LEU A C 1
ATOM 776 O O . LEU A 1 97 ? -1.312 11.221 5.205 1.00 86.81 97 LEU A O 1
ATOM 780 N N . GLU A 1 98 ? -3.038 12.065 4.042 1.00 86.75 98 GLU A N 1
ATOM 781 C CA . GLU A 1 98 ? -3.487 12.969 5.092 1.00 86.75 98 GLU A CA 1
ATOM 782 C C . GLU A 1 98 ? -4.648 12.332 5.859 1.00 86.75 98 GLU A C 1
ATOM 784 O O . GLU A 1 98 ? -5.607 11.833 5.271 1.00 86.75 98 GLU A O 1
ATOM 789 N N . LEU A 1 99 ? -4.516 12.307 7.180 1.00 85.94 99 LEU A N 1
ATOM 790 C CA . LEU A 1 99 ? -5.520 11.868 8.136 1.00 85.94 99 LEU A CA 1
ATOM 791 C C . LEU A 1 99 ? -6.073 13.093 8.892 1.00 85.94 99 LEU A C 1
ATOM 793 O O . LEU A 1 99 ? -5.423 14.145 8.903 1.00 85.94 99 LEU A O 1
ATOM 797 N N . PRO A 1 100 ? -7.234 12.966 9.564 1.00 84.12 100 PRO A N 1
ATOM 798 C CA . PRO A 1 100 ? -7.796 14.020 10.401 1.00 84.12 100 PRO A CA 1
ATOM 799 C C . PRO A 1 100 ? -6.783 14.616 11.383 1.00 84.12 100 PRO A C 1
ATOM 801 O O . PRO A 1 100 ? -5.817 13.968 11.794 1.00 84.12 100 PRO A O 1
ATOM 804 N N . VAL A 1 101 ? -7.044 15.859 11.795 1.00 77.31 101 VAL A N 1
ATOM 805 C CA . VAL A 1 101 ? -6.162 16.632 12.688 1.00 77.31 101 VAL A CA 1
ATOM 806 C C . VAL A 1 101 ? -4.791 16.923 12.041 1.00 77.31 101 VAL A C 1
ATOM 808 O O . VAL A 1 101 ? -3.762 16.953 12.715 1.00 77.31 101 VAL A O 1
ATOM 811 N N . ASN A 1 102 ? -4.779 17.154 10.721 1.00 75.50 102 ASN A N 1
ATOM 812 C CA . ASN A 1 102 ? -3.609 17.539 9.917 1.00 75.50 102 ASN A CA 1
ATOM 813 C C . ASN A 1 102 ? -2.423 16.567 10.045 1.00 75.50 102 ASN A C 1
ATOM 815 O O . ASN A 1 102 ? -1.253 16.968 10.033 1.00 75.50 102 ASN A O 1
ATOM 819 N N . ARG A 1 103 ? -2.708 15.267 10.200 1.00 86.56 103 ARG A N 1
ATOM 820 C CA . ARG A 1 103 ? -1.671 14.237 10.292 1.00 86.56 103 ARG A CA 1
ATOM 821 C C . ARG A 1 103 ? -1.302 13.766 8.893 1.00 86.56 103 ARG A C 1
ATOM 823 O O . ARG A 1 103 ? -2.055 13.043 8.253 1.00 86.56 103 ARG A O 1
ATOM 830 N N . VAL A 1 104 ? -0.097 14.108 8.452 1.00 88.62 104 VAL A N 1
ATOM 831 C CA . VAL A 1 104 ? 0.441 13.660 7.163 1.00 88.62 104 VAL A CA 1
ATOM 832 C C . VAL A 1 104 ? 1.361 12.460 7.361 1.00 88.62 104 VAL A C 1
ATOM 834 O O . VAL A 1 104 ? 2.399 12.550 8.018 1.00 88.62 104 VAL A O 1
ATOM 837 N N . LEU A 1 105 ? 0.999 11.338 6.750 1.00 88.62 105 LEU A N 1
ATOM 838 C CA . LEU A 1 105 ? 1.788 10.115 6.691 1.00 88.62 105 LEU A CA 1
ATOM 839 C C . LEU A 1 105 ? 2.486 10.005 5.338 1.00 88.62 105 LEU A C 1
ATOM 841 O O . LEU A 1 105 ? 1.911 10.331 4.302 1.00 88.62 105 LEU A O 1
ATOM 845 N N . ARG A 1 106 ? 3.724 9.505 5.333 1.00 87.44 106 ARG A N 1
ATOM 846 C CA . ARG A 1 106 ? 4.458 9.180 4.103 1.00 87.44 106 ARG A CA 1
ATOM 847 C C . ARG A 1 106 ? 4.435 7.680 3.886 1.00 87.44 106 ARG A C 1
ATOM 849 O O . ARG A 1 106 ? 4.884 6.940 4.754 1.00 87.44 106 ARG A O 1
ATOM 856 N N . LEU A 1 107 ? 3.958 7.247 2.725 1.00 84.69 107 LEU A N 1
ATOM 857 C CA . LEU A 1 107 ? 3.728 5.828 2.442 1.00 84.69 107 LEU A CA 1
ATOM 858 C C . LEU A 1 107 ? 5.038 5.026 2.369 1.00 84.69 107 LEU A C 1
ATOM 860 O O . LEU A 1 107 ? 5.040 3.846 2.699 1.00 84.69 107 LEU A O 1
ATOM 864 N N . GLY A 1 108 ? 6.156 5.671 2.012 1.00 80.00 108 GLY A N 1
ATOM 865 C CA . GLY A 1 108 ? 7.500 5.073 2.029 1.00 80.00 108 GLY A CA 1
ATOM 866 C C . GLY A 1 108 ? 8.197 5.048 3.399 1.00 80.00 108 GLY A C 1
ATOM 867 O O . GLY A 1 108 ? 9.364 4.669 3.496 1.00 80.00 108 GLY A O 1
ATOM 868 N N . LYS A 1 109 ? 7.535 5.489 4.480 1.00 82.62 109 LYS A N 1
ATOM 869 C CA . LYS A 1 109 ? 8.118 5.535 5.832 1.00 82.62 109 LYS A CA 1
ATOM 870 C C . LYS A 1 109 ? 7.347 4.647 6.809 1.00 82.62 109 LYS A C 1
ATOM 872 O O . LYS A 1 109 ? 6.137 4.493 6.659 1.00 82.62 109 LYS A O 1
ATOM 877 N N . PRO A 1 110 ? 8.025 4.088 7.830 1.00 82.81 110 PRO A N 1
ATOM 878 C CA . PRO A 1 110 ? 7.337 3.451 8.945 1.00 82.81 110 PRO A CA 1
ATOM 879 C C . PRO A 1 110 ? 6.351 4.416 9.603 1.00 82.81 110 PRO A C 1
ATOM 881 O O . PRO A 1 110 ? 6.601 5.624 9.667 1.00 82.81 110 PRO A O 1
ATOM 884 N N . LEU A 1 111 ? 5.253 3.872 10.121 1.00 87.25 111 LEU A N 1
ATOM 885 C CA . LEU A 1 111 ? 4.313 4.654 10.913 1.00 87.25 111 LEU A CA 1
ATOM 886 C C . LEU A 1 111 ? 4.978 5.093 12.229 1.00 87.25 111 LEU A C 1
ATOM 888 O O . LEU A 1 111 ? 5.722 4.311 12.824 1.00 87.25 111 LEU A O 1
ATOM 892 N N . PRO A 1 112 ? 4.742 6.335 12.682 1.00 82.69 112 PRO A N 1
ATOM 893 C CA . PRO A 1 112 ? 5.411 6.875 13.864 1.00 82.69 112 PRO A CA 1
ATOM 894 C C . PRO A 1 112 ? 4.835 6.338 15.182 1.00 82.69 112 PRO A C 1
ATOM 896 O O . PRO A 1 112 ? 5.533 6.333 16.195 1.00 82.69 112 PRO A O 1
ATOM 899 N N . ASP A 1 113 ? 3.571 5.911 15.171 1.00 85.62 113 ASP A N 1
ATOM 900 C CA . ASP A 1 113 ? 2.813 5.562 16.368 1.00 85.62 113 ASP A CA 1
ATOM 901 C C . ASP A 1 113 ? 2.812 4.044 16.620 1.00 85.62 113 ASP A C 1
ATOM 903 O O . ASP A 1 113 ? 2.796 3.232 15.691 1.00 85.62 113 ASP A O 1
ATOM 907 N N . ALA A 1 114 ? 2.804 3.658 17.897 1.00 89.81 114 ALA A N 1
ATOM 908 C CA . ALA A 1 114 ? 2.715 2.261 18.314 1.00 89.81 114 ALA A CA 1
ATOM 909 C C . ALA A 1 114 ? 1.282 1.715 18.196 1.00 89.81 114 ALA A C 1
ATOM 911 O O . ALA A 1 114 ? 0.307 2.466 18.221 1.00 89.81 114 ALA A O 1
ATOM 912 N N . PHE A 1 115 ? 1.144 0.387 18.147 1.00 93.06 115 PHE A N 1
ATOM 913 C CA . PHE A 1 115 ? -0.171 -0.252 18.193 1.00 93.06 115 PHE A CA 1
ATOM 914 C C . PHE A 1 115 ? -0.869 -0.008 19.543 1.00 93.06 115 PHE A C 1
ATOM 916 O O . PHE A 1 115 ? -0.204 -0.025 20.591 1.00 93.06 115 PHE A O 1
ATOM 923 N N . PRO A 1 116 ? -2.203 0.172 19.548 1.00 94.62 116 PRO A N 1
ATOM 924 C CA . PRO A 1 116 ? -2.963 0.329 20.781 1.00 94.62 116 PRO A CA 1
ATOM 925 C C . PRO A 1 116 ? -2.889 -0.949 21.632 1.00 94.62 116 PRO A C 1
ATOM 927 O O . PRO A 1 116 ? -2.775 -2.038 21.064 1.00 94.62 116 PRO A O 1
ATOM 930 N N . PRO A 1 117 ? -2.984 -0.856 22.974 1.00 94.12 117 PRO A N 1
ATOM 931 C CA . PRO A 1 117 ? -2.787 -1.994 23.877 1.00 94.12 117 PRO A CA 1
ATOM 932 C C . PRO A 1 117 ? -3.643 -3.222 23.539 1.00 94.12 117 PRO A C 1
ATOM 934 O O . PRO A 1 117 ? -3.166 -4.351 23.610 1.00 94.12 117 PRO A O 1
ATOM 937 N N . GLU A 1 118 ? -4.891 -3.013 23.118 1.00 94.56 118 GLU A N 1
ATOM 938 C CA . GLU A 1 118 ? -5.821 -4.075 22.729 1.00 94.56 118 GLU A CA 1
ATOM 939 C C . GLU A 1 118 ? -5.352 -4.871 21.513 1.00 94.56 118 GLU A C 1
ATOM 941 O O . GLU A 1 118 ? -5.739 -6.024 21.360 1.00 94.56 118 GLU A O 1
ATOM 946 N N . LEU A 1 119 ? -4.541 -4.262 20.651 1.00 95.44 119 LEU A N 1
ATOM 947 C CA . LEU A 1 119 ? -4.050 -4.859 19.420 1.00 95.44 119 LEU A CA 1
ATOM 948 C C . LEU A 1 119 ? -2.534 -5.025 19.431 1.00 95.44 119 LEU A C 1
ATOM 950 O O . LEU A 1 119 ? -1.983 -5.295 18.376 1.00 95.44 119 LEU A O 1
ATOM 954 N N . GLN A 1 120 ? -1.827 -4.872 20.554 1.00 92.69 120 GLN A N 1
ATOM 955 C CA . GLN A 1 120 ? -0.386 -5.166 20.608 1.00 92.69 120 GLN A CA 1
ATOM 956 C C . GLN A 1 120 ? -0.131 -6.669 20.472 1.00 92.69 120 GLN A C 1
ATOM 958 O O . GLN A 1 120 ? 0.630 -7.087 19.600 1.00 92.69 120 GLN A O 1
ATOM 963 N N . ASP A 1 121 ? -0.868 -7.468 21.240 1.00 93.69 121 ASP A N 1
ATOM 964 C CA . ASP A 1 121 ? -0.834 -8.927 21.187 1.00 93.69 121 ASP A CA 1
ATOM 965 C C . ASP A 1 121 ? -2.140 -9.457 20.596 1.00 93.69 121 ASP A C 1
ATOM 967 O O . ASP A 1 121 ? -3.212 -9.112 21.089 1.00 93.69 121 ASP A O 1
ATOM 971 N N . ILE A 1 122 ? -2.054 -10.302 19.566 1.00 95.88 122 ILE A N 1
ATOM 972 C CA . ILE A 1 122 ? -3.226 -10.827 18.850 1.00 95.88 122 ILE A CA 1
ATOM 973 C C . ILE A 1 122 ? -3.585 -12.228 19.345 1.00 95.88 122 ILE A C 1
ATOM 975 O O . ILE A 1 122 ? -2.816 -13.174 19.130 1.00 95.88 122 ILE A O 1
ATOM 979 N N . ASP A 1 123 ? -4.768 -12.372 19.940 1.00 96.81 123 ASP A N 1
ATOM 980 C CA . ASP A 1 123 ? -5.293 -13.646 20.449 1.00 96.81 123 ASP A CA 1
ATOM 981 C C . ASP A 1 123 ? -6.136 -14.389 19.403 1.00 96.81 123 ASP A C 1
ATOM 983 O O . ASP A 1 123 ? -6.131 -15.617 19.373 1.00 96.81 123 ASP A O 1
ATOM 987 N N . ASN A 1 124 ? -6.840 -13.671 18.523 1.00 97.81 124 ASN A N 1
ATOM 988 C CA . ASN A 1 124 ? -7.634 -14.271 17.455 1.00 97.81 124 ASN A CA 1
ATOM 989 C C . ASN A 1 124 ? -6.758 -15.003 16.416 1.00 97.81 124 ASN A C 1
ATOM 991 O O . ASN A 1 124 ? -5.965 -14.389 15.697 1.00 97.81 124 ASN A O 1
ATOM 995 N N . ASP A 1 125 ? -6.959 -16.318 16.290 1.00 97.88 125 ASP A N 1
ATOM 996 C CA . ASP A 1 125 ? -6.175 -17.181 15.397 1.00 97.88 125 ASP A CA 1
ATOM 997 C C . ASP A 1 125 ? -6.298 -16.805 13.913 1.00 97.88 125 ASP A C 1
ATOM 999 O O . ASP A 1 125 ? -5.307 -16.844 13.184 1.00 97.88 125 ASP A O 1
ATOM 1003 N N . ALA A 1 126 ? -7.492 -16.413 13.456 1.00 97.81 126 ALA A N 1
ATOM 1004 C CA . ALA A 1 126 ? -7.717 -16.033 12.062 1.00 97.81 126 ALA A CA 1
ATOM 1005 C C . ALA A 1 126 ? -7.000 -14.720 11.717 1.00 97.81 126 ALA A C 1
ATOM 1007 O O . ALA A 1 126 ? -6.318 -14.639 10.696 1.00 97.81 126 ALA A O 1
ATOM 1008 N N . LEU A 1 127 ? -7.070 -13.722 12.602 1.00 97.38 127 LEU A N 1
ATOM 1009 C CA . LEU A 1 127 ? -6.325 -12.472 12.452 1.00 97.38 127 LEU A CA 1
ATOM 1010 C C . LEU A 1 127 ? -4.816 -12.716 12.469 1.00 97.38 127 LEU A C 1
ATOM 1012 O O . LEU A 1 127 ? -4.096 -12.165 11.640 1.00 97.38 127 LEU A O 1
ATOM 1016 N N . ARG A 1 128 ? -4.329 -13.573 13.371 1.00 96.31 128 ARG A N 1
ATOM 1017 C CA . ARG A 1 128 ? -2.912 -13.945 13.418 1.00 96.31 128 ARG A CA 1
ATOM 1018 C C . ARG A 1 128 ? -2.462 -14.608 12.115 1.00 96.31 128 ARG A C 1
ATOM 1020 O O . ARG A 1 128 ? -1.405 -14.258 11.595 1.00 96.31 128 ARG A O 1
ATOM 1027 N N . ALA A 1 129 ? -3.257 -15.537 11.586 1.00 95.94 129 ALA A N 1
ATOM 1028 C CA . ALA A 1 129 ? -2.969 -16.206 10.322 1.00 95.94 129 ALA A CA 1
ATOM 1029 C C . ALA A 1 129 ? -2.936 -15.217 9.147 1.00 95.94 129 ALA A C 1
ATOM 1031 O O . ALA A 1 129 ? -2.013 -15.268 8.335 1.00 95.94 129 ALA A O 1
ATOM 1032 N N . LEU A 1 130 ? -3.892 -14.284 9.090 1.00 95.69 130 LEU A N 1
ATOM 1033 C CA . LEU A 1 130 ? -3.927 -13.256 8.052 1.00 95.69 130 LEU A CA 1
ATOM 1034 C C . LEU A 1 130 ? -2.722 -12.314 8.152 1.00 95.69 130 LEU A C 1
ATOM 1036 O O . LEU A 1 130 ? -2.036 -12.102 7.158 1.00 95.69 130 LEU A O 1
ATOM 1040 N N . LEU A 1 131 ? -2.408 -11.796 9.342 1.00 94.38 131 LEU A N 1
ATOM 1041 C CA . LEU A 1 131 ? -1.243 -10.928 9.551 1.00 94.38 131 LEU A CA 1
ATOM 1042 C C . LEU A 1 131 ? 0.066 -11.630 9.176 1.00 94.38 131 LEU A C 1
ATOM 1044 O O . LEU A 1 131 ? 0.920 -11.018 8.543 1.00 94.38 131 LEU A O 1
ATOM 1048 N N . ALA A 1 132 ? 0.205 -12.925 9.469 1.00 92.38 132 ALA A N 1
ATOM 1049 C CA . ALA A 1 132 ? 1.366 -13.701 9.034 1.00 92.38 132 ALA A CA 1
ATOM 1050 C C . ALA A 1 132 ? 1.497 -13.780 7.499 1.00 92.38 132 ALA A C 1
ATOM 1052 O O . ALA A 1 132 ? 2.608 -13.896 6.984 1.00 92.38 132 ALA A O 1
ATOM 1053 N N . GLN A 1 133 ? 0.382 -13.695 6.767 1.00 91.62 133 GLN A N 1
ATOM 1054 C CA . GLN A 1 133 ? 0.362 -13.663 5.306 1.00 91.62 133 GLN A CA 1
ATOM 1055 C C . GLN A 1 133 ? 0.663 -12.266 4.743 1.00 91.62 133 GLN A C 1
ATOM 1057 O O . GLN A 1 133 ? 1.422 -12.152 3.781 1.00 91.62 133 GLN A O 1
ATOM 1062 N N . VAL A 1 134 ? 0.046 -11.216 5.295 1.00 89.81 134 VAL A N 1
ATOM 1063 C CA . VAL A 1 134 ? 0.038 -9.875 4.677 1.00 89.81 134 VAL A CA 1
ATOM 1064 C C . VAL A 1 134 ? 1.033 -8.889 5.292 1.00 89.81 134 VAL A C 1
ATOM 1066 O O . VAL A 1 134 ? 1.418 -7.927 4.632 1.00 89.81 134 VAL A O 1
ATOM 1069 N N . ALA A 1 135 ? 1.466 -9.124 6.530 1.00 82.31 135 ALA A N 1
ATOM 1070 C CA . ALA A 1 135 ? 2.349 -8.253 7.302 1.00 82.31 135 ALA A CA 1
ATOM 1071 C C . ALA A 1 135 ? 3.331 -9.077 8.167 1.00 82.31 135 ALA A C 1
ATOM 1073 O O . ALA A 1 135 ? 3.268 -9.041 9.398 1.00 82.31 135 ALA A O 1
ATOM 1074 N N . PRO A 1 136 ? 4.235 -9.863 7.550 1.00 76.75 136 PRO A N 1
ATOM 1075 C CA . PRO A 1 136 ? 5.209 -10.648 8.303 1.00 76.75 136 PRO A CA 1
ATOM 1076 C C . PRO A 1 136 ? 6.158 -9.739 9.103 1.00 76.75 136 PRO A C 1
ATOM 1078 O O . PRO A 1 136 ? 6.591 -8.697 8.613 1.00 76.75 136 PRO A O 1
ATOM 1081 N N . VAL A 1 137 ? 6.502 -10.170 10.322 1.00 65.06 137 VAL A N 1
ATOM 1082 C CA . VAL A 1 137 ? 7.191 -9.368 11.358 1.00 65.06 137 VAL A CA 1
ATOM 1083 C C . VAL A 1 137 ? 8.561 -8.823 10.919 1.00 65.06 137 VAL A C 1
ATOM 1085 O O . VAL A 1 137 ? 8.948 -7.742 11.350 1.00 65.06 137 VAL A O 1
ATOM 1088 N N . ASP A 1 138 ? 9.269 -9.518 10.024 1.00 63.41 138 ASP A N 1
ATOM 1089 C CA . ASP A 1 138 ? 10.623 -9.142 9.578 1.00 63.41 138 ASP A CA 1
ATOM 1090 C C . ASP A 1 138 ? 10.653 -8.318 8.279 1.00 63.41 138 ASP A C 1
ATOM 1092 O O . ASP A 1 138 ? 11.714 -8.110 7.684 1.00 63.41 138 ASP A O 1
ATOM 1096 N N . ALA A 1 139 ? 9.502 -7.876 7.776 1.00 61.69 139 ALA A N 1
ATOM 1097 C CA . ALA A 1 139 ? 9.462 -7.129 6.529 1.00 61.69 139 ALA A CA 1
ATOM 1098 C C . ALA A 1 139 ? 9.655 -5.620 6.775 1.00 61.69 139 ALA A C 1
ATOM 1100 O O . ALA A 1 139 ? 8.950 -5.012 7.574 1.00 61.69 139 ALA A O 1
ATOM 1101 N N . GLY A 1 140 ? 10.641 -5.024 6.092 1.00 67.50 140 GLY A N 1
ATOM 1102 C CA . GLY A 1 140 ? 11.074 -3.630 6.277 1.00 67.50 140 GLY A CA 1
ATOM 1103 C C . GLY A 1 140 ? 10.057 -2.562 5.844 1.00 67.50 140 GLY A C 1
ATOM 1104 O O . GLY A 1 140 ? 8.871 -2.834 5.668 1.00 67.50 140 GLY A O 1
ATOM 1105 N N . ALA A 1 141 ? 10.508 -1.320 5.646 1.00 73.19 141 ALA A N 1
ATOM 1106 C CA . ALA A 1 141 ? 9.648 -0.241 5.141 1.00 73.19 141 ALA A CA 1
ATOM 1107 C C . ALA A 1 141 ? 9.073 -0.564 3.743 1.00 73.19 141 ALA A C 1
ATOM 1109 O O . ALA A 1 141 ? 9.496 -1.521 3.091 1.00 73.19 141 ALA A O 1
ATOM 1110 N N . VAL A 1 142 ? 8.078 0.205 3.293 1.00 83.31 142 VAL A N 1
ATOM 1111 C CA . VAL A 1 142 ? 7.597 0.103 1.908 1.00 83.31 142 VAL A CA 1
ATOM 1112 C C . VAL A 1 142 ? 8.570 0.841 1.010 1.00 83.31 142 VAL A C 1
ATOM 1114 O O . VAL A 1 142 ? 8.675 2.061 1.088 1.00 83.31 142 VAL A O 1
ATOM 1117 N N . GLU A 1 143 ? 9.285 0.103 0.171 1.00 84.00 143 GLU A N 1
ATOM 1118 C CA . GLU A 1 143 ? 10.208 0.699 -0.791 1.00 84.00 143 GLU A CA 1
ATOM 1119 C C . GLU A 1 143 ? 9.484 0.964 -2.111 1.00 84.00 143 GLU A C 1
ATOM 1121 O O . GLU A 1 143 ? 9.652 2.024 -2.711 1.00 84.00 143 GLU A O 1
ATOM 1126 N N . ASP A 1 144 ? 8.630 0.029 -2.538 1.00 87.81 144 ASP A N 1
ATOM 1127 C CA . ASP A 1 144 ? 7.880 0.122 -3.788 1.00 87.81 144 ASP A CA 1
ATOM 1128 C C . ASP A 1 144 ? 6.387 -0.134 -3.543 1.00 87.81 144 ASP A C 1
ATOM 1130 O O . ASP A 1 144 ? 5.945 -1.270 -3.349 1.00 87.81 144 ASP A O 1
ATOM 1134 N N . TRP A 1 145 ? 5.577 0.928 -3.613 1.00 90.31 145 TRP A N 1
ATOM 1135 C CA . TRP A 1 145 ? 4.127 0.843 -3.406 1.00 90.31 145 TRP A CA 1
ATOM 1136 C C . TRP A 1 145 ? 3.420 -0.060 -4.424 1.00 90.31 145 TRP A C 1
ATOM 1138 O O . TRP A 1 145 ? 2.327 -0.568 -4.167 1.00 90.31 145 TRP A O 1
ATOM 1148 N N . SER A 1 146 ? 4.042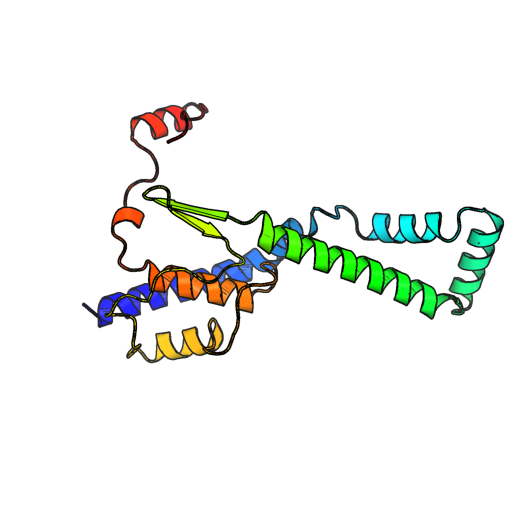 -0.302 -5.580 1.00 90.00 146 SER A N 1
ATOM 1149 C CA . SER A 1 146 ? 3.517 -1.200 -6.605 1.00 90.00 146 SER A CA 1
ATOM 1150 C C . SER A 1 146 ? 3.525 -2.668 -6.153 1.00 90.00 146 SER A C 1
ATOM 1152 O O . SER A 1 146 ? 2.738 -3.476 -6.649 1.00 90.00 146 SER A O 1
ATOM 1154 N N . ARG A 1 147 ? 4.348 -3.027 -5.159 1.00 90.81 147 ARG A N 1
ATOM 1155 C CA . ARG A 1 147 ? 4.471 -4.393 -4.641 1.00 90.81 147 ARG A CA 1
ATOM 1156 C C . ARG A 1 147 ? 3.403 -4.664 -3.585 1.00 90.81 147 ARG A C 1
ATOM 1158 O O . ARG A 1 147 ? 3.480 -4.174 -2.460 1.00 90.81 147 ARG A O 1
ATOM 1165 N N . LEU A 1 148 ? 2.437 -5.519 -3.931 1.00 91.94 148 LEU A N 1
ATOM 1166 C CA . LEU A 1 148 ? 1.314 -5.869 -3.053 1.00 91.94 148 LEU A CA 1
ATOM 1167 C C . LEU A 1 148 ? 1.734 -6.274 -1.624 1.00 91.94 148 LEU A C 1
ATOM 1169 O O . LEU A 1 148 ? 1.136 -5.741 -0.695 1.00 91.94 148 LEU A O 1
ATOM 1173 N N . PRO A 1 149 ? 2.749 -7.138 -1.393 1.00 90.75 149 PRO A N 1
ATOM 1174 C CA . PRO A 1 149 ? 3.124 -7.522 -0.027 1.00 90.75 149 PRO A CA 1
ATOM 1175 C C . PRO A 1 149 ? 3.658 -6.359 0.818 1.00 90.75 149 PRO A C 1
ATOM 1177 O O . PRO A 1 149 ? 3.467 -6.329 2.029 1.00 90.75 149 PRO A O 1
ATOM 1180 N N . GLU A 1 150 ? 4.341 -5.394 0.197 1.00 89.94 150 GLU A N 1
ATOM 1181 C CA . GLU A 1 150 ? 4.847 -4.211 0.900 1.00 89.94 150 GLU A CA 1
ATOM 1182 C C . GLU A 1 150 ? 3.709 -3.258 1.235 1.00 89.94 150 GLU A C 1
ATOM 1184 O O . GLU A 1 150 ? 3.535 -2.876 2.391 1.00 89.94 150 GLU A O 1
ATOM 1189 N N . ARG A 1 151 ? 2.867 -2.971 0.242 1.00 91.56 151 ARG A N 1
ATOM 1190 C CA . ARG A 1 151 ? 1.679 -2.141 0.415 1.00 91.56 151 ARG A CA 1
ATOM 1191 C C . ARG A 1 151 ? 0.728 -2.701 1.473 1.00 91.56 151 ARG A C 1
ATOM 1193 O O . ARG A 1 151 ? 0.262 -1.961 2.335 1.00 91.56 151 ARG A O 1
ATOM 1200 N N . MET A 1 152 ? 0.465 -4.006 1.441 1.00 93.50 152 MET A N 1
ATOM 1201 C CA . MET A 1 152 ? -0.429 -4.654 2.400 1.00 93.50 152 MET A CA 1
ATOM 1202 C C . MET A 1 152 ? 0.110 -4.638 3.823 1.00 93.50 152 MET A C 1
ATOM 1204 O O . MET A 1 152 ? -0.685 -4.469 4.745 1.00 93.50 152 MET A O 1
ATOM 1208 N N . ARG A 1 153 ? 1.428 -4.742 4.016 1.00 91.56 153 ARG A N 1
ATOM 1209 C CA . ARG A 1 153 ? 2.035 -4.563 5.337 1.00 91.56 153 ARG A CA 1
ATOM 1210 C C . ARG A 1 153 ? 1.743 -3.174 5.888 1.00 91.56 153 ARG A C 1
ATOM 1212 O O . ARG A 1 153 ? 1.179 -3.068 6.969 1.00 91.56 153 ARG A O 1
ATOM 1219 N N . PHE A 1 154 ? 2.019 -2.130 5.107 1.00 91.50 154 PHE A N 1
ATOM 1220 C CA . PHE A 1 154 ? 1.733 -0.757 5.526 1.00 91.50 154 PHE A CA 1
ATOM 1221 C C . PHE A 1 154 ? 0.252 -0.531 5.823 1.00 91.50 154 PHE A C 1
ATOM 1223 O O . PHE A 1 154 ? -0.075 0.056 6.845 1.00 91.50 154 PHE A O 1
ATOM 1230 N N . ILE A 1 155 ? -0.653 -1.011 4.964 1.00 93.00 155 ILE A N 1
ATOM 1231 C CA . ILE A 1 155 ? -2.102 -0.886 5.191 1.00 93.00 155 ILE A CA 1
ATOM 1232 C C . ILE A 1 155 ? -2.519 -1.629 6.466 1.00 93.00 155 ILE A C 1
ATOM 1234 O O . ILE A 1 155 ? -3.346 -1.126 7.227 1.00 93.00 155 ILE A O 1
ATOM 1238 N N . SER A 1 156 ? -1.929 -2.798 6.723 1.00 94.38 156 SER A N 1
ATOM 1239 C CA . SER A 1 156 ? -2.216 -3.578 7.928 1.00 94.38 156 SER A CA 1
ATOM 1240 C C . SER A 1 156 ? -1.767 -2.856 9.189 1.00 94.38 156 SER A C 1
ATOM 1242 O O . SER A 1 156 ? -2.544 -2.740 10.139 1.00 94.38 156 SER A O 1
ATOM 1244 N N . ASP A 1 157 ? -0.552 -2.312 9.173 1.00 92.62 157 ASP A N 1
ATOM 1245 C CA . ASP A 1 157 ? -0.026 -1.510 10.270 1.00 92.62 157 ASP A CA 1
ATOM 1246 C C . ASP A 1 157 ? -0.849 -0.231 10.448 1.00 92.62 157 ASP A C 1
ATOM 1248 O O . ASP A 1 157 ? -1.204 0.107 11.570 1.00 92.62 157 ASP A O 1
ATOM 1252 N N . LEU A 1 158 ? -1.258 0.431 9.361 1.00 92.88 158 LEU A N 1
ATOM 1253 C CA . LEU A 1 158 ? -2.086 1.640 9.393 1.00 92.88 158 LEU A CA 1
ATOM 1254 C C . LEU A 1 158 ? -3.420 1.384 10.095 1.00 92.88 158 LEU A C 1
ATOM 1256 O O . LEU A 1 158 ? -3.785 2.105 11.026 1.00 92.88 158 LEU A O 1
ATOM 1260 N N . PHE A 1 159 ? -4.137 0.342 9.672 1.00 94.12 159 PHE A N 1
ATOM 1261 C CA . PHE A 1 159 ? -5.421 -0.026 10.264 1.00 94.12 159 PHE A CA 1
ATOM 1262 C C . PHE A 1 159 ? -5.291 -0.482 11.712 1.00 94.12 159 PHE A C 1
ATOM 1264 O O . PHE A 1 159 ? -6.228 -0.290 12.482 1.00 94.12 159 PHE A O 1
ATOM 1271 N N . ARG A 1 160 ? -4.153 -1.069 12.094 1.00 94.38 160 ARG A N 1
ATOM 1272 C CA . ARG A 1 160 ? -3.891 -1.513 13.463 1.00 94.38 160 ARG A CA 1
ATOM 1273 C C . ARG A 1 160 ? -3.499 -0.353 14.376 1.00 94.38 160 ARG A C 1
ATOM 1275 O O . ARG A 1 160 ? -4.074 -0.222 15.452 1.00 94.38 160 ARG A O 1
ATOM 1282 N N . THR A 1 161 ? -2.568 0.494 13.945 1.00 93.25 161 THR A N 1
ATOM 1283 C CA . THR A 1 161 ? -2.079 1.671 14.677 1.00 93.25 161 THR A CA 1
ATOM 1284 C C . THR A 1 161 ? -3.208 2.648 14.968 1.00 93.25 161 THR A C 1
ATOM 1286 O O . THR A 1 161 ? -3.372 3.071 16.110 1.00 93.25 161 THR A O 1
ATOM 1289 N N . TYR A 1 162 ? -4.033 2.958 13.968 1.00 92.75 162 TYR A N 1
ATOM 1290 C CA . TYR A 1 162 ? -5.097 3.954 14.108 1.00 92.75 162 TYR A CA 1
ATOM 1291 C C . TYR A 1 162 ? -6.485 3.349 14.356 1.00 92.75 162 TYR A C 1
ATOM 1293 O O . TYR A 1 162 ? -7.485 4.054 14.279 1.00 92.75 162 TYR A O 1
ATOM 1301 N N . HIS A 1 163 ? -6.570 2.059 14.706 1.00 93.25 163 HIS A N 1
ATOM 1302 C CA . HIS A 1 163 ? -7.843 1.342 14.870 1.00 93.25 163 HIS A CA 1
ATOM 1303 C C . HIS A 1 163 ? -8.820 2.014 15.847 1.00 93.25 163 HIS A C 1
ATOM 1305 O O . HIS A 1 163 ? -10.036 1.953 15.670 1.00 93.25 163 HIS A O 1
ATOM 1311 N N . LEU A 1 164 ? -8.277 2.609 16.911 1.00 91.81 164 LEU A N 1
ATOM 1312 C CA . LEU A 1 164 ? -9.038 3.231 17.994 1.00 91.81 164 LEU A CA 1
ATOM 1313 C C . LEU A 1 164 ? -9.042 4.764 17.914 1.00 91.81 164 LEU A C 1
ATOM 1315 O O . LEU A 1 164 ? -9.504 5.413 18.853 1.00 91.81 164 LEU A O 1
ATOM 1319 N N . ASP A 1 165 ? -8.525 5.350 16.830 1.00 91.06 165 ASP A N 1
ATOM 1320 C CA . ASP A 1 165 ? -8.519 6.801 16.652 1.00 91.06 165 ASP A CA 1
ATOM 1321 C C . ASP A 1 165 ? -9.936 7.284 16.310 1.00 91.06 165 ASP A C 1
ATOM 1323 O O . ASP A 1 165 ? -10.443 7.081 15.205 1.00 91.06 165 ASP A O 1
ATOM 1327 N N . ALA A 1 166 ? -10.600 7.900 17.291 1.00 88.75 166 ALA A N 1
ATOM 1328 C CA . ALA A 1 166 ? -11.981 8.351 17.161 1.00 88.75 166 ALA A CA 1
ATOM 1329 C C . ALA A 1 166 ? -12.159 9.406 16.055 1.00 88.75 166 ALA A C 1
ATOM 1331 O O . ALA A 1 166 ? -13.216 9.441 15.430 1.00 88.75 166 ALA A O 1
ATOM 1332 N N . ALA A 1 167 ? -11.126 10.210 15.774 1.00 88.12 167 ALA A N 1
ATOM 1333 C CA . ALA A 1 167 ? -11.198 11.272 14.772 1.00 88.12 167 ALA A CA 1
ATOM 1334 C C . ALA A 1 167 ? -11.358 10.724 13.342 1.00 88.12 167 ALA A C 1
ATOM 1336 O O . ALA A 1 167 ? -11.872 11.417 12.470 1.00 88.12 167 ALA A O 1
ATOM 1337 N N . LEU A 1 168 ? -10.973 9.466 13.088 1.00 87.12 168 LEU A N 1
ATOM 1338 C CA . LEU A 1 168 ? -11.186 8.810 11.789 1.00 87.12 168 LEU A CA 1
ATOM 1339 C C . LEU A 1 168 ? -12.657 8.504 11.490 1.00 87.12 168 LEU A C 1
ATOM 1341 O O . LEU A 1 168 ? -12.996 8.200 10.348 1.00 87.12 168 LEU A O 1
ATOM 1345 N N . PHE A 1 169 ? -13.523 8.569 12.502 1.00 85.31 169 PHE A N 1
ATOM 1346 C CA . PHE A 1 169 ? -14.961 8.371 12.350 1.00 85.31 169 PHE A CA 1
ATOM 1347 C C . PHE A 1 169 ? -15.722 9.691 12.189 1.00 85.31 169 PHE A C 1
ATOM 1349 O O . PHE A 1 169 ? -16.932 9.664 11.948 1.00 85.31 169 PHE A O 1
ATOM 1356 N N . ASP A 1 170 ? -15.031 10.829 12.297 1.00 86.62 170 ASP A N 1
ATOM 1357 C CA . ASP A 1 170 ? -15.628 12.132 12.045 1.00 86.62 170 ASP A CA 1
ATOM 1358 C C . ASP A 1 170 ? -15.830 12.344 10.533 1.00 86.62 170 ASP A C 1
ATOM 1360 O O . ASP A 1 170 ? -15.003 11.916 9.719 1.00 86.62 170 ASP A O 1
ATOM 1364 N N . PRO A 1 171 ? -16.926 13.002 10.112 1.00 85.38 171 PRO A N 1
ATOM 1365 C CA . PRO A 1 171 ? -17.134 13.329 8.709 1.00 85.38 171 PRO A CA 1
ATOM 1366 C C . PRO A 1 171 ? -15.973 14.172 8.154 1.00 85.38 171 PRO A C 1
ATOM 1368 O O . PRO A 1 171 ? -15.620 15.184 8.761 1.00 85.38 171 PRO A O 1
ATOM 1371 N N . PRO A 1 172 ? -15.419 13.830 6.975 1.00 80.50 172 PRO A N 1
ATOM 1372 C CA . PRO A 1 172 ? -14.289 14.562 6.396 1.00 80.50 172 PRO A CA 1
ATOM 1373 C C . PRO A 1 172 ? -14.667 15.962 5.890 1.00 80.50 172 PRO A C 1
ATOM 1375 O O . PRO A 1 172 ? -13.788 16.770 5.611 1.00 80.50 172 PRO A O 1
ATOM 1378 N N . PHE A 1 173 ? -15.966 16.244 5.752 1.00 86.19 173 PHE A N 1
ATOM 1379 C CA . PHE A 1 173 ? -16.493 17.520 5.281 1.00 86.19 173 PHE A CA 1
ATOM 1380 C C . PHE A 1 173 ? -17.645 17.989 6.168 1.00 86.19 173 PHE A C 1
ATOM 1382 O O . PHE A 1 173 ? -18.478 17.182 6.593 1.00 86.19 173 PHE A O 1
ATOM 1389 N N . THR A 1 174 ? -17.737 19.300 6.395 1.00 88.56 174 THR A N 1
ATOM 1390 C CA . THR A 1 174 ? -18.906 19.909 7.041 1.00 88.56 174 THR A CA 1
ATOM 1391 C C . THR A 1 174 ? -20.123 19.879 6.115 1.00 88.56 174 THR A C 1
ATOM 1393 O O . THR A 1 174 ? -20.009 19.717 4.897 1.00 88.56 174 THR A O 1
ATOM 1396 N N . THR A 1 175 ? -21.315 20.083 6.675 1.00 92.00 175 THR A N 1
ATOM 1397 C CA . THR A 1 175 ? -22.564 20.172 5.903 1.00 92.00 175 THR A CA 1
ATOM 1398 C C . THR A 1 175 ? -22.496 21.257 4.823 1.00 92.00 175 THR A C 1
ATOM 1400 O O . THR A 1 175 ? -22.968 21.056 3.705 1.00 92.00 175 THR A O 1
ATOM 1403 N N . GLU A 1 176 ? -21.872 22.393 5.130 1.00 90.62 176 GLU A N 1
ATOM 1404 C CA . GLU A 1 176 ? -21.669 23.501 4.195 1.00 90.62 176 GLU A CA 1
ATOM 1405 C C . GLU A 1 176 ? -20.717 23.107 3.062 1.00 90.62 176 GLU A C 1
ATOM 1407 O O . GLU A 1 176 ? -20.979 23.412 1.898 1.00 90.62 176 GLU A O 1
ATOM 1412 N N . GLN A 1 177 ? -19.639 22.383 3.377 1.00 90.81 177 GLN A N 1
ATOM 1413 C CA . GLN A 1 177 ? -18.709 21.869 2.372 1.00 90.81 177 GLN A CA 1
ATOM 1414 C C . GLN A 1 177 ? -19.378 20.841 1.457 1.00 90.81 177 GLN A C 1
ATOM 1416 O O . GLN A 1 177 ? -19.201 20.900 0.241 1.00 90.81 177 GLN A O 1
ATOM 1421 N N . LEU A 1 178 ? -20.209 19.955 2.009 1.00 92.06 178 LEU A N 1
ATOM 1422 C CA . LEU A 1 178 ? -20.992 19.004 1.221 1.00 92.06 178 LEU A CA 1
ATOM 1423 C C . LEU A 1 178 ? -21.981 19.709 0.282 1.00 92.06 178 LEU A C 1
ATOM 1425 O O . LEU A 1 178 ? -22.085 19.321 -0.882 1.00 92.06 178 LEU A O 1
ATOM 1429 N N . ALA A 1 179 ? -22.655 20.768 0.744 1.00 93.00 179 ALA A N 1
ATOM 1430 C CA . ALA A 1 179 ? -23.518 21.591 -0.104 1.00 93.00 179 ALA A CA 1
ATOM 1431 C C . ALA A 1 179 ? -22.736 22.208 -1.278 1.00 93.00 179 ALA A C 1
ATOM 1433 O O . ALA A 1 179 ? -23.153 22.077 -2.429 1.00 93.00 179 ALA A O 1
ATOM 1434 N N . MET A 1 180 ? -21.559 22.790 -1.021 1.00 92.75 180 MET A N 1
ATOM 1435 C CA . MET A 1 180 ? -20.692 23.312 -2.086 1.00 92.75 180 MET A CA 1
ATOM 1436 C C . MET A 1 180 ? -20.276 22.230 -3.093 1.00 92.75 180 MET A C 1
ATOM 1438 O O . MET A 1 180 ? -20.416 22.444 -4.298 1.00 92.75 180 MET A O 1
ATOM 1442 N N . ILE A 1 181 ? -19.827 21.063 -2.616 1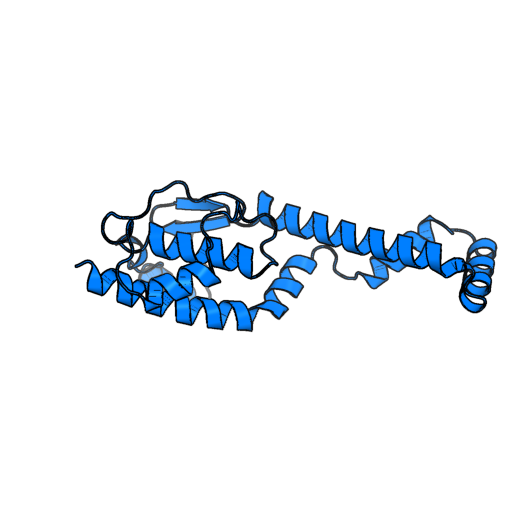.00 92.19 181 ILE A N 1
ATOM 1443 C CA . ILE A 1 181 ? -19.413 19.940 -3.475 1.00 92.19 181 ILE A CA 1
ATOM 1444 C C . ILE A 1 181 ? -20.580 19.474 -4.350 1.00 92.19 181 ILE A C 1
ATOM 1446 O O . ILE A 1 181 ? -20.401 19.261 -5.549 1.00 92.19 181 ILE A O 1
ATOM 1450 N N . SER A 1 182 ? -21.786 19.362 -3.783 1.00 92.94 182 SER A N 1
ATOM 1451 C CA . SER A 1 182 ? -22.988 18.956 -4.527 1.00 92.94 182 SER A CA 1
ATOM 1452 C C . SER A 1 182 ? -23.386 19.932 -5.639 1.00 92.94 182 SER A C 1
ATOM 1454 O O . SER A 1 182 ? -24.014 19.534 -6.617 1.00 92.94 182 SER A O 1
ATOM 1456 N N . GLU A 1 183 ? -22.969 21.192 -5.527 1.00 94.81 183 GLU A N 1
ATOM 1457 C CA . GLU A 1 183 ? -23.148 22.226 -6.548 1.00 94.81 183 GLU A CA 1
ATOM 1458 C C . GLU A 1 183 ? -21.959 22.305 -7.528 1.00 94.81 183 GLU A C 1
ATOM 1460 O O . GLU A 1 183 ? -21.911 23.191 -8.381 1.00 94.81 183 GLU A O 1
ATOM 1465 N N . GLY A 1 184 ? -20.979 21.400 -7.412 1.00 92.62 184 GLY A N 1
ATOM 1466 C CA . GLY A 1 184 ? -19.767 21.375 -8.233 1.00 92.62 184 GLY A CA 1
ATOM 1467 C C . GLY A 1 184 ? -18.730 22.437 -7.855 1.00 92.62 184 GLY A C 1
ATOM 1468 O O . GLY A 1 184 ? -17.820 22.711 -8.639 1.00 92.62 184 GLY A O 1
ATOM 1469 N N . ARG A 1 185 ? -18.854 23.055 -6.674 1.00 90.81 185 ARG A N 1
ATOM 1470 C CA . ARG A 1 185 ? -17.898 24.039 -6.148 1.00 90.81 185 ARG A CA 1
ATOM 1471 C C . ARG A 1 185 ? -16.865 23.347 -5.257 1.00 90.81 185 ARG A C 1
ATOM 1473 O O . ARG A 1 185 ? -17.196 22.440 -4.497 1.00 90.81 185 ARG A O 1
ATOM 1480 N N . ARG A 1 186 ? -15.606 23.783 -5.339 1.00 87.06 186 ARG A N 1
ATOM 1481 C CA . ARG A 1 186 ? -14.529 23.302 -4.462 1.00 87.06 186 ARG A CA 1
ATOM 1482 C C . ARG A 1 186 ? -14.601 24.050 -3.119 1.00 87.06 186 ARG A C 1
ATOM 1484 O O . ARG A 1 186 ? -14.622 25.279 -3.159 1.00 87.06 186 ARG A O 1
ATOM 1491 N N . PRO A 1 187 ? -14.643 23.355 -1.968 1.00 83.38 187 PRO A N 1
ATOM 1492 C CA . PRO A 1 187 ? -14.478 23.990 -0.664 1.00 83.38 187 PRO A CA 1
ATOM 1493 C C . PRO A 1 187 ? -13.118 24.680 -0.538 1.00 83.38 187 PRO A C 1
ATOM 1495 O O . PRO A 1 187 ? -12.129 24.156 -1.052 1.00 83.38 187 PRO A O 1
ATOM 1498 N N . ASP A 1 188 ? -13.064 25.816 0.156 1.00 77.69 188 ASP A N 1
ATOM 1499 C CA . ASP A 1 188 ? -11.786 26.401 0.575 1.00 77.69 188 ASP A CA 1
ATOM 1500 C C . ASP A 1 188 ? -11.064 25.424 1.528 1.00 77.69 188 ASP A C 1
ATOM 1502 O O . ASP A 1 188 ? -11.723 24.702 2.287 1.00 77.69 188 ASP A O 1
ATOM 1506 N N . ASP A 1 189 ? -9.731 25.349 1.426 1.00 64.75 189 ASP A N 1
ATOM 1507 C CA . ASP A 1 189 ? -8.910 24.350 2.130 1.00 64.75 189 ASP A CA 1
ATOM 1508 C C . ASP A 1 189 ? -9.030 24.498 3.676 1.00 64.75 189 ASP A C 1
ATOM 1510 O O . ASP A 1 189 ? -9.214 25.610 4.183 1.00 64.75 189 ASP A O 1
ATOM 1514 N N . LEU A 1 190 ? -8.963 23.366 4.401 1.00 53.44 190 LEU A N 1
ATOM 1515 C CA . LEU A 1 190 ? -8.970 23.260 5.877 1.00 53.44 190 LEU A CA 1
ATOM 1516 C C . LEU A 1 190 ? -7.729 23.892 6.532 1.00 53.44 190 LEU A C 1
ATOM 1518 O O . LEU A 1 190 ? -6.626 23.784 5.952 1.00 53.44 190 LEU A O 1
#

Sequence (190 aa):
DKQRAELLLLANLELGFHEQTRLQPEILEAMDAPIYDPALLRSRLLDELFPDRPSRLRLTVAELFGRADTLIAARDRLADEAQRISRLAVTELMMTLELPVNRVLRLGKPLPDAFPPELQDIDNDALRALLAQVAPVDAGAVEDWSRLPERMRFISDLFRTYHLDAALFDPPFTTEQLAMISEGRRPDDL

Secondary structure (DSSP, 8-state):
-HHHHHHHHHHHHHHHHHHHHHTHHHHHHHHHTTS--HHHHHHHHHHHH--SHHHHHHHHHHHHTTSSHHHHHHHHHHHHHHHHHHHHHHHHHT-EEEETTTEEEETTS--SSPPPGGGTS---HHHHHHHHHHS-TT----S-TTSHHHHHHHHHHHHHHTTT-GGGGS-SS-HHHHHHHHTTPPPPP-

Foldseek 3Di:
DLVVLLVVLLVVLVVVLVVLVVCLVVLLCVLQCVVVDLVVQLVVVCCVVQVDPVSVVVLVVCVVVVNCVVVSVVSSVVSVVVSVVSQLCCQQPPDWDADPPRDIDRQQDDDPADFDPSLNDDPDPSSVVSCCVQANPPDDGQRGCSDRSNVSNSVSCVCRRCVPVPSRVDDPDDPVQVVCVVVVHHDDDD

Radius of gyration: 23.51 Å; chains: 1; bounding box: 48×44×66 Å